Protein 1RY6 (pdb70)

B-factor: mean 31.97, std 14.44, range [13.65, 82.92]

Foldseek 3Di:
DEFEEEEEADDDPVCVVVVFDFQKAAPDFFKIWGWAWDQDPHGDTDTDIDMFGGRGYHYNPDAQVNVLVVAPVVVLVCCLVPVFAEEEEEAAAPPQCLVCQQANDPPGPPDPRGHNPLVNLVVNQVSCVVNDDDPQKFKKKFKWKQALQFIPGLQPHDTDDPVPTDIDTDDGSVRVSVSVSSSLVVQCCPPPPDDRSVLLIKMKMKIFMARVVVRDTSYIYIYMYAHGPPLLVLCPDPPPSSVSSNVQSVQLLVLVLQLLLCLVPVPPDRVQVSGSNSVVVVVQSHNRHYYYYYYGDYRGNVCSVRRVVSSVSSVSSVD

Nearest PDB structures (foldseek):
  1ry6-assembly1_A  TM=1.003E+00  e=3.060E-71  Plasmodium falciparum
  6b0c-assembly1_K-1  TM=8.543E-01  e=3.900E-38  Drosophila melanogaster
  1v8k-assembly1_A  TM=8.761E-01  e=9.795E-34  Mus musculus
  3edl-assembly1_D  TM=8.757E-01  e=1.041E-33  Drosophila melanogaster
  3j2u-assembly1_K-1  TM=8.523E-01  e=1.803E-33  Drosophila melanogaster

Radius of gyration: 19.75 Å; Cα contacts (8 Å, |Δi|>4): 652; chains: 1; bounding box: 42×41×65 Å

Solvent-accessible surface area: 15008 Å² total; per-residue (Å²): 58,10,88,0,0,0,15,15,46,71,33,48,141,114,27,104,168,138,162,42,52,56,16,7,59,40,120,72,89,45,12,0,29,0,28,28,66,98,74,43,160,120,70,91,101,95,111,59,121,25,94,24,118,11,45,40,9,6,50,44,114,36,81,5,95,55,0,2,51,60,7,0,76,61,12,0,54,26,4,16,111,104,37,10,20,2,0,0,1,1,9,0,22,51,54,1,16,20,51,93,1,8,2,3,39,115,77,29,61,153,34,137,47,39,0,0,0,24,69,0,0,19,38,2,26,80,35,25,90,106,79,19,149,114,111,69,54,1,3,33,1,9,4,14,0,6,7,27,30,103,5,17,3,7,24,126,90,172,89,34,87,80,159,88,13,72,105,45,75,1,113,62,93,102,56,0,30,101,63,10,13,73,1,20,71,63,5,102,141,10,19,37,103,44,129,58,0,31,9,39,1,5,4,2,0,37,1,19,7,34,24,59,130,140,100,61,58,61,3,43,0,6,5,0,24,1,0,0,22,31,44,10,73,14,56,124,32,187,86,152,82,26,59,49,2,0,36,28,6,76,128,8,14,100,3,0,35,72,0,1,68,2,11,49,71,104,121,128,149,33,48,44,163,68,10,50,1,0,78,33,8,92,66,7,2,72,39,120,1,80,8,4,0,1,0,1,2,2,0,3,81,101,22,11,130,42,3,9,67,3,0,96,19,0,51,115,0,93,97

InterPro domains:
  IPR001752 Kinesin motor domain [PF00225] (48-371)
  IPR001752 Kinesin motor domain [PR00380] (124-145)
  IPR001752 Kinesin motor domain [PR00380] (244-261)
  IPR001752 Kinesin motor domain [PR00380] (272-290)
  IPR001752 Kinesin motor domain [PR00380] (322-343)
  IPR001752 Kinesin motor domain [PS50067] (42-372)
  IPR001752 Kinesin motor domain [SM00129] (40-380)
  IPR019821 Kinesin motor domain, conserved site [PS00411] (271-282)
  IPR027417 P-loop containing nucleoside triphosphate hydrolase [SSF52540] (28-372)
  IPR027640 Kinesin-like protein [PTHR47971] (7-604)
  IPR036961 Kinesin motor domain superfamily [G3DSA:3.40.850.10] (42-371)

Secondary structure (DSSP, 8-state):
-EEEEEEEPPPPHHHHHTTPPB-EEEEETTEEEEEEEEEETTTEEEEEEEEEE-SEEE-TT--HHHHHHHHTHHHHHHHHHH--EEEEEEE--TTSSHHHHHHBSSSTTTSS-B-HHHHHHHHHHHHHHHH-SSS-EEEEEEEEEEETTEEEES-----B-GGGS--EEE-SHHHHHHHHHHHHHHHHH-TT--TTGGGGSEEEEEEEEEETTTTEEEEEEEEEEPPPTTGGGGGG-SSHHHHHHHHHHHHHHHHHHHHHHHHTTSTTS--GGG-HHHHHTGGGGSSS-EEEEEEEE--BGGGHHHHHHHHHHHHHH--

Sequence (319 aa):
MIKVVVRKRPLSELEKKKKDSDIITVKNNCTLYIDEPRYKVDMTKYIERHEFIVDKVFDDTVDNFTVYENTIKPLIIDLYENGCVCSCFAYGQTGSGKTYTMLGSQPYGQSDTPGIFQYAAGDIFTFLNIYDKDNTKGIFISFYEIYCGKLYDLLQKKEVVVKDLKILRVLTKEELILKMIDGVLLRKIGVNSQNDESSRSHAILNIDLKDINKNTSLGKIAFIDLAGSERGADTVSQNKQTQTDGANINRSLLALKECIRAMDSDKNHIPFRDSELTKVLRDIFVGKSKSIMIANISPTISCCEQTLNTLRYSSRVKN

CATH classification: 3.40.850.10

Structure (mmCIF, N/CA/C/O backbone):
data_1RY6
#
_entry.id   1RY6
#
_cell.length_a   105.588
_cell.length_b   105.588
_cell.length_c   84.771
_cell.angle_alpha   90.00
_cell.angle_beta   90.00
_cell.angle_gamma   120.00
#
_symmetry.space_group_name_H-M   'P 32 2 1'
#
loop_
_entity.id
_entity.type
_entity.pdbx_description
1 polymer 'INTERNAL KINESIN'
2 non-polymer 'SULFATE ION'
3 water water
#
loop_
_atom_site.group_PDB
_atom_site.id
_atom_site.type_symbol
_atom_site.label_atom_id
_atom_site.label_alt_id
_atom_site.label_comp_id
_atom_site.label_asym_id
_atom_site.label_entity_id
_atom_site.label_seq_id
_atom_site.pdbx_PDB_ins_code
_atom_site.Cartn_x
_atom_site.Cartn_y
_atom_site.Cartn_z
_atom_site.occupancy
_atom_site.B_iso_or_equiv
_atom_site.auth_seq_id
_atom_site.auth_comp_id
_atom_site.auth_asym_id
_atom_site.auth_atom_id
_atom_site.pdbx_PDB_model_num
ATOM 1 N N . MET A 1 1 ? 81.326 39.755 -31.377 1.00 44.29 1 MET A N 1
ATOM 2 C CA . MET A 1 1 ? 81.804 38.507 -32.072 1.00 44.92 1 MET A CA 1
ATOM 3 C C . MET A 1 1 ? 80.718 37.949 -33.024 1.00 42.99 1 MET A C 1
ATOM 4 O O . MET A 1 1 ? 79.525 38.216 -32.768 1.00 42.14 1 MET A O 1
ATOM 6 N N . ILE A 1 2 ? 81.143 37.175 -34.063 1.00 40.23 2 ILE A N 1
ATOM 7 C CA . ILE A 1 2 ? 80.219 36.496 -35.030 1.00 35.81 2 ILE A CA 1
ATOM 8 C C . ILE A 1 2 ? 80.618 35.098 -35.511 1.00 33.21 2 ILE A C 1
ATOM 9 O O . ILE A 1 2 ? 81.751 34.829 -35.920 1.00 33.88 2 ILE A O 1
ATOM 14 N N . LYS A 1 3 ? 79.641 34.208 -35.481 1.00 27.53 3 LYS A N 1
ATOM 15 C CA . LYS A 1 3 ? 79.745 32.864 -35.968 1.00 27.75 3 LYS A CA 1
ATOM 16 C C . LYS A 1 3 ? 79.018 32.844 -37.322 1.00 26.40 3 LYS A C 1
ATOM 17 O O . LYS A 1 3 ? 77.964 33.455 -37.446 1.00 25.94 3 LYS A O 1
ATOM 23 N N . VAL A 1 4 ? 79.609 32.200 -38.302 1.00 24.70 4 VAL A N 1
ATOM 24 C CA . VAL A 1 4 ? 79.086 32.116 -39.658 1.00 24.73 4 VAL A CA 1
ATOM 25 C C . VAL A 1 4 ? 78.830 30.676 -39.942 1.00 24.77 4 VAL A C 1
ATOM 26 O O . VAL A 1 4 ? 79.748 29.843 -39.872 1.00 25.18 4 VAL A O 1
ATOM 30 N N . VAL A 1 5 ? 77.580 30.337 -40.249 1.00 21.86 5 VAL A N 1
ATOM 31 C CA . VAL A 1 5 ? 77.196 29.004 -40.590 1.00 21.72 5 VAL A CA 1
ATOM 32 C C . VAL A 1 5 ? 76.559 28.992 -41.990 1.00 21.83 5 VAL A C 1
ATOM 33 O O . VAL A 1 5 ? 75.985 30.013 -42.434 1.00 23.18 5 VAL A O 1
ATOM 37 N N . VAL A 1 6 ? 76.697 27.880 -42.698 1.00 22.78 6 VAL A N 1
ATOM 38 C CA . VAL A 1 6 ? 76.111 27.715 -44.035 1.00 21.77 6 VAL A CA 1
ATOM 39 C C . VAL A 1 6 ? 75.057 26.647 -44.001 1.00 20.95 6 VAL A C 1
ATOM 40 O O . VAL A 1 6 ? 75.246 25.614 -43.352 1.00 22.73 6 VAL A O 1
ATOM 44 N N . ARG A 1 7 ? 73.926 26.900 -44.672 1.00 19.09 7 ARG A N 1
ATOM 45 C CA . ARG A 1 7 ? 72.891 25.931 -44.772 1.00 18.36 7 ARG A CA 1
ATOM 46 C C . ARG A 1 7 ? 72.606 25.641 -46.259 1.00 19.29 7 ARG A C 1
ATOM 47 O O . ARG A 1 7 ? 72.200 26.508 -47.021 1.00 18.55 7 ARG A O 1
ATOM 55 N N . LYS A 1 8 ? 72.777 24.391 -46.661 1.00 19.28 8 LYS A N 1
ATOM 56 C CA . LYS A 1 8 ? 72.434 23.953 -47.992 1.00 19.49 8 LYS A CA 1
ATOM 57 C C . LYS A 1 8 ? 70.982 23.535 -48.037 1.00 20.62 8 LYS A C 1
ATOM 58 O O . LYS A 1 8 ? 70.601 22.665 -47.256 1.00 22.53 8 LYS A O 1
ATOM 64 N N . ARG A 1 9 ? 70.141 24.147 -48.897 1.00 20.95 9 ARG A N 1
ATOM 65 C CA . ARG A 1 9 ? 68.801 23.628 -49.076 1.00 21.61 9 ARG A CA 1
ATOM 66 C C . ARG A 1 9 ? 68.830 22.439 -50.092 1.00 23.36 9 ARG A C 1
ATOM 67 O O . ARG A 1 9 ? 69.764 22.372 -50.941 1.00 25.04 9 ARG A O 1
ATOM 75 N N . PRO A 1 10 ? 67.886 21.522 -49.970 1.00 24.56 10 PRO A N 1
ATOM 76 C CA . PRO A 1 10 ? 67.778 20.377 -50.890 1.00 25.83 10 PRO A CA 1
ATOM 77 C C . PRO A 1 10 ? 67.160 20.844 -52.223 1.00 27.47 10 PRO A C 1
ATOM 78 O O . PRO A 1 10 ? 66.519 21.924 -52.279 1.00 24.72 10 PRO A O 1
ATOM 82 N N . LEU A 1 11 ? 67.415 20.094 -53.305 1.00 27.80 11 LEU A N 1
ATOM 83 C CA . LEU A 1 11 ? 66.663 20.282 -54.554 1.00 29.38 11 LEU A CA 1
ATOM 84 C C . LEU A 1 11 ? 65.165 20.286 -54.325 1.00 29.24 11 LEU A C 1
ATOM 85 O O . LEU A 1 11 ? 64.641 19.468 -53.551 1.00 30.95 11 LEU A O 1
ATOM 90 N N . SER A 1 12 ? 64.454 21.192 -54.987 1.00 29.99 12 SER A N 1
ATOM 91 C CA . SER A 1 12 ? 62.989 21.187 -54.992 1.00 33.29 12 SER A CA 1
ATOM 92 C C . SER A 1 12 ? 62.453 20.066 -55.910 1.00 34.92 12 SER A C 1
ATOM 93 O O . SER A 1 12 ? 63.246 19.461 -56.679 1.00 33.66 12 SER A O 1
ATOM 96 N N . GLU A 1 13 ? 61.150 19.805 -55.810 1.00 38.68 13 GLU A N 1
ATOM 97 C CA . GLU A 1 13 ? 60.438 18.874 -56.730 1.00 41.04 13 GLU A CA 1
ATOM 98 C C . GLU A 1 13 ? 60.697 19.291 -58.164 1.00 41.11 13 GLU A C 1
ATOM 99 O O . GLU A 1 13 ? 61.120 18.469 -58.976 1.00 42.32 13 GLU A O 1
ATOM 105 N N . LEU A 1 14 ? 60.542 20.588 -58.456 1.00 40.63 14 LEU A N 1
ATOM 106 C CA . LEU A 1 14 ? 60.693 21.096 -59.825 1.00 40.33 14 LEU A CA 1
ATOM 107 C C . LEU A 1 14 ? 62.110 20.914 -60.328 1.00 39.58 14 LEU A C 1
ATOM 108 O O . LEU A 1 14 ? 62.347 20.500 -61.467 1.00 38.39 14 LEU A O 1
ATOM 113 N N . GLU A 1 15 ? 63.076 21.199 -59.465 1.00 36.86 15 GLU A N 1
ATOM 114 C CA . GLU A 1 15 ? 64.468 21.063 -59.827 1.00 37.07 15 GLU A CA 1
ATOM 115 C C . GLU A 1 15 ? 64.796 19.597 -60.171 1.00 37.59 15 GLU A C 1
ATOM 116 O O . GLU A 1 15 ? 65.589 19.324 -61.058 1.00 38.30 15 GLU A O 1
ATOM 122 N N . LYS A 1 16 ? 64.185 18.668 -59.461 1.00 38.98 16 LYS A N 1
ATOM 123 C CA . LYS A 1 16 ? 64.433 17.235 -59.651 1.00 41.12 16 LYS A CA 1
ATOM 124 C C . LYS A 1 16 ? 63.871 16.776 -61.014 1.00 42.30 16 LYS A C 1
ATOM 125 O O . LYS A 1 16 ? 64.567 16.122 -61.775 1.00 43.89 16 LYS A O 1
ATOM 131 N N . LYS A 1 17 ? 62.661 17.198 -61.327 1.00 43.64 17 LYS A N 1
ATOM 132 C CA . LYS A 1 17 ? 62.053 16.983 -62.652 1.00 45.35 17 LYS A CA 1
ATOM 133 C C . LYS A 1 17 ? 62.873 17.526 -63.830 1.00 46.04 17 LYS A C 1
ATOM 134 O O . LYS A 1 17 ? 62.997 16.842 -64.882 1.00 46.49 17 LYS A O 1
ATOM 140 N N . LYS A 1 18 ? 63.423 18.738 -63.695 1.00 44.77 18 LYS A N 1
ATOM 141 C CA . LYS A 1 18 ? 64.267 19.309 -64.738 1.00 44.83 18 LYS A CA 1
ATOM 142 C C . LYS A 1 18 ? 65.620 18.641 -64.728 1.00 44.69 18 LYS A C 1
ATOM 143 O O . LYS A 1 18 ? 66.520 19.048 -65.453 1.00 44.66 18 LYS A O 1
ATOM 149 N N . LYS A 1 19 ? 65.778 17.646 -63.866 1.00 45.38 19 LYS A N 1
ATOM 150 C CA . LYS A 1 19 ? 67.038 16.936 -63.716 1.00 46.85 19 LYS A CA 1
ATOM 151 C C . LYS A 1 19 ? 68.226 17.883 -63.569 1.00 46.71 19 LYS A C 1
ATOM 152 O O . LYS A 1 19 ? 69.307 17.651 -64.129 1.00 47.99 19 LYS A O 1
ATOM 158 N N . ASP A 1 20 ? 68.034 18.947 -62.780 1.00 45.71 20 ASP A N 1
ATOM 159 C CA . ASP A 1 20 ? 69.142 19.728 -62.268 1.00 45.45 20 ASP A CA 1
ATOM 160 C C . ASP A 1 20 ? 70.053 18.835 -61.438 1.00 43.40 20 ASP A C 1
ATOM 161 O O . ASP A 1 20 ? 69.598 17.909 -60.743 1.00 43.19 20 ASP A O 1
ATOM 166 N N . SER A 1 21 ? 71.338 19.125 -61.471 1.00 41.28 21 SER A N 1
ATOM 167 C CA . SER A 1 21 ? 72.223 18.411 -60.579 1.00 40.44 21 SER A CA 1
ATOM 168 C C . SER A 1 21 ? 72.434 19.248 -59.317 1.00 38.55 21 SER A C 1
ATOM 169 O O . SER A 1 21 ? 72.351 20.481 -59.325 1.00 36.27 21 SER A O 1
ATOM 172 N N . ASP A 1 22 ? 72.684 18.519 -58.249 1.00 36.11 22 ASP A N 1
ATOM 173 C CA . ASP A 1 22 ? 73.120 19.037 -56.986 1.00 34.39 22 ASP A CA 1
ATOM 174 C C . ASP A 1 22 ? 74.591 19.026 -57.041 1.00 33.47 22 ASP A C 1
ATOM 175 O O . ASP A 1 22 ? 75.169 17.961 -57.136 1.00 34.62 22 ASP A O 1
ATOM 180 N N . ILE A 1 23 ? 75.233 20.191 -56.975 1.00 31.67 23 ILE A N 1
ATOM 181 C CA . ILE A 1 23 ? 76.672 20.271 -57.059 1.00 31.80 23 ILE A CA 1
ATOM 182 C C . ILE A 1 23 ? 77.376 20.481 -55.720 1.00 30.43 23 ILE A C 1
ATOM 183 O O . ILE A 1 23 ? 78.567 20.753 -55.692 1.00 28.87 23 ILE A O 1
ATOM 188 N N . ILE A 1 24 ? 76.641 20.399 -54.605 1.00 29.44 24 ILE A N 1
ATOM 189 C CA . ILE A 1 24 ? 77.207 20.704 -53.303 1.00 29.39 24 ILE A CA 1
ATOM 190 C C . ILE A 1 24 ? 77.417 19.441 -52.473 1.00 29.56 24 ILE A C 1
ATOM 191 O O . ILE A 1 24 ? 76.495 18.681 -52.215 1.00 29.18 24 ILE A O 1
ATOM 196 N N . THR A 1 25 ? 78.651 19.259 -52.042 1.00 31.74 25 THR A N 1
ATOM 197 C CA . THR A 1 25 ? 79.001 18.118 -51.238 1.00 33.90 25 THR A CA 1
ATOM 198 C C . THR A 1 25 ? 79.440 18.612 -49.891 1.00 33.76 25 THR A C 1
ATOM 199 O O . THR A 1 25 ? 80.395 19.347 -49.780 1.00 35.02 25 THR A O 1
ATOM 203 N N . VAL A 1 26 ? 78.719 18.201 -48.858 1.00 35.96 26 VAL A N 1
ATOM 204 C CA . VAL A 1 26 ? 79.079 18.550 -47.483 1.00 36.70 26 VAL A CA 1
ATOM 205 C C . VAL A 1 26 ? 79.972 17.418 -46.948 1.00 38.24 26 VAL A C 1
ATOM 206 O O . VAL A 1 26 ? 79.548 16.287 -46.829 1.00 38.40 26 VAL A O 1
ATOM 210 N N . LYS A 1 27 ? 81.228 17.736 -46.704 1.00 40.58 27 LYS A N 1
ATOM 211 C CA . LYS A 1 27 ? 82.220 16.728 -46.358 1.00 42.74 27 LYS A CA 1
ATOM 212 C C . LYS A 1 27 ? 82.069 16.335 -44.898 1.00 43.56 27 LYS A C 1
ATOM 213 O O . LYS A 1 27 ? 81.958 15.147 -44.562 1.00 44.50 27 LYS A O 1
ATOM 219 N N . ASN A 1 28 ? 82.042 17.341 -44.038 1.00 43.69 28 ASN A N 1
ATOM 220 C CA . ASN A 1 28 ? 81.834 17.131 -42.611 1.00 43.78 28 ASN A CA 1
ATOM 221 C C . ASN A 1 28 ? 81.193 18.361 -41.984 1.00 43.24 28 ASN A C 1
ATOM 222 O O . ASN A 1 28 ? 80.697 19.240 -42.687 1.00 42.15 28 ASN A O 1
ATOM 227 N N . ASN A 1 29 ? 81.268 18.408 -40.663 1.00 42.76 29 ASN A N 1
ATOM 228 C CA . ASN A 1 29 ? 80.778 19.498 -39.859 1.00 43.03 29 ASN A CA 1
ATOM 229 C C . ASN A 1 29 ? 81.132 20.934 -40.250 1.00 41.47 29 ASN A C 1
ATOM 230 O O . ASN A 1 29 ? 80.376 21.832 -39.957 1.00 39.68 29 ASN A O 1
ATOM 235 N N . CYS A 1 30 ? 82.294 21.117 -40.856 1.00 40.30 30 CYS A N 1
ATOM 236 C CA . CYS A 1 30 ? 82.866 22.420 -41.159 1.00 40.20 30 CYS A CA 1
ATOM 237 C C . CYS A 1 30 ? 83.227 22.620 -42.639 1.00 38.55 30 CYS A C 1
ATOM 238 O O . CYS A 1 30 ? 83.622 23.710 -43.012 1.00 39.04 30 CYS A O 1
ATOM 241 N N . THR A 1 31 ? 83.102 21.592 -43.471 1.00 36.79 31 THR A N 1
ATOM 242 C CA . THR A 1 31 ? 83.645 21.653 -44.810 1.00 37.10 31 THR A CA 1
ATOM 243 C C . THR A 1 31 ? 82.666 21.217 -45.828 1.00 35.71 31 THR A C 1
ATOM 244 O O . THR A 1 31 ? 81.919 20.253 -45.608 1.00 37.49 31 THR A O 1
ATOM 248 N N . LEU A 1 32 ? 82.695 21.893 -46.971 1.00 34.92 32 LEU A N 1
ATOM 249 C CA . LEU A 1 32 ? 81.859 21.559 -48.118 1.00 34.50 32 LEU A CA 1
ATOM 250 C C . LEU A 1 32 ? 82.551 21.857 -49.462 1.00 34.10 32 LEU A C 1
ATOM 251 O O . LEU A 1 32 ? 83.361 22.739 -49.577 1.00 33.67 32 LEU A O 1
ATOM 256 N N . TYR A 1 33 ? 82.164 21.134 -50.493 1.00 34.60 33 TYR A N 1
ATOM 257 C CA . TYR A 1 33 ? 82.707 21.339 -51.811 1.00 35.38 33 TYR A CA 1
ATOM 258 C C . TYR A 1 33 ? 81.605 21.824 -52.751 1.00 34.43 33 TYR A C 1
ATOM 259 O O . TYR A 1 33 ? 80.476 21.333 -52.689 1.00 34.05 33 TYR A O 1
ATOM 268 N N . ILE A 1 34 ? 81.930 22.774 -53.619 1.00 34.81 34 ILE A N 1
ATOM 269 C CA . ILE A 1 34 ? 81.101 23.115 -54.777 1.00 35.27 34 ILE A CA 1
ATOM 270 C C . ILE A 1 34 ? 81.814 22.607 -56.054 1.00 36.56 34 ILE A C 1
ATOM 271 O O . ILE A 1 34 ? 82.923 23.033 -56.347 1.00 35.38 34 ILE A O 1
ATOM 276 N N . ASP A 1 35 ? 81.187 21.712 -56.802 1.00 38.75 35 ASP A N 1
ATOM 277 C CA . ASP A 1 35 ? 81.789 21.217 -58.046 1.00 41.46 35 ASP A CA 1
ATOM 278 C C . ASP A 1 35 ? 81.279 21.976 -59.237 1.00 42.79 35 ASP A C 1
ATOM 279 O O . ASP A 1 35 ? 80.215 21.647 -59.738 1.00 44.28 35 ASP A O 1
ATOM 284 N N . GLU A 1 36 ? 82.015 22.973 -59.705 1.00 45.59 36 GLU A N 1
ATOM 285 C CA . GLU A 1 36 ? 81.519 23.753 -60.843 1.00 48.45 36 GLU A CA 1
ATOM 286 C C . GLU A 1 36 ? 81.939 23.244 -62.231 1.00 51.27 36 GLU A C 1
ATOM 287 O O . GLU A 1 36 ? 83.146 23.146 -62.516 1.00 50.79 36 GLU A O 1
ATOM 293 N N . PRO A 1 37 ? 80.939 22.964 -63.079 1.00 54.76 37 PRO A N 1
ATOM 294 C CA . PRO A 1 37 ? 81.194 22.458 -64.433 1.00 57.26 37 PRO A CA 1
ATOM 295 C C . PRO A 1 37 ? 81.689 23.607 -65.280 1.00 59.49 37 PRO A C 1
ATOM 296 O O . PRO A 1 37 ? 81.004 24.616 -65.314 1.00 59.09 37 PRO A O 1
ATOM 300 N N . ARG A 1 38 ? 82.851 23.445 -65.914 1.00 63.00 38 ARG A N 1
ATOM 301 C CA . ARG A 1 38 ? 83.455 24.455 -66.799 1.00 65.67 38 ARG A CA 1
ATOM 302 C C . ARG A 1 38 ? 83.822 23.880 -68.178 1.00 68.09 38 ARG A C 1
ATOM 303 O O . ARG A 1 38 ? 83.890 22.662 -68.361 1.00 68.25 38 ARG A O 1
ATOM 311 N N . TYR A 1 39 ? 84.042 24.761 -69.148 1.00 70.95 39 TYR A N 1
ATOM 312 C CA . TYR A 1 39 ? 84.556 24.355 -70.463 1.00 73.19 39 TYR A CA 1
ATOM 313 C C . TYR A 1 39 ? 85.766 25.244 -70.820 1.00 75.14 39 TYR A C 1
ATOM 314 O O . TYR A 1 39 ? 85.592 26.353 -71.349 1.00 75.89 39 TYR A O 1
ATOM 316 N N . LYS A 1 40 ? 86.980 24.761 -70.522 1.00 77.17 40 LYS A N 1
ATOM 317 C CA . LYS A 1 40 ? 88.211 25.583 -70.628 1.00 78.80 40 LYS A CA 1
ATOM 318 C C . LYS A 1 40 ? 89.306 25.023 -71.581 1.00 80.09 40 LYS A C 1
ATOM 319 O O . LYS A 1 40 ? 89.253 23.839 -71.989 1.00 80.55 40 LYS A O 1
ATOM 321 N N . VAL A 1 41 ? 90.269 25.913 -71.908 1.00 81.15 41 VAL A N 1
ATOM 322 C CA . VAL A 1 41 ? 91.478 25.648 -72.740 1.00 81.86 41 VAL A CA 1
ATOM 323 C C . VAL A 1 41 ? 91.176 25.181 -74.195 1.00 82.32 41 VAL A C 1
ATOM 324 O O . VAL A 1 41 ? 92.057 24.678 -74.914 1.00 82.50 41 VAL A O 1
ATOM 328 N N . ASP A 1 42 ? 89.925 25.382 -74.627 1.00 82.56 42 ASP A N 1
ATOM 329 C CA . ASP A 1 42 ? 89.406 24.799 -75.871 1.00 82.31 42 ASP A CA 1
ATOM 330 C C . ASP A 1 42 ? 87.882 24.923 -75.733 1.00 82.53 42 ASP A C 1
ATOM 331 O O . ASP A 1 42 ? 87.308 25.923 -76.199 1.00 82.82 42 ASP A O 1
ATOM 336 N N . MET A 1 43 ? 87.255 23.958 -75.022 1.00 82.34 43 MET A N 1
ATOM 337 C CA . MET A 1 43 ? 85.786 23.907 -74.828 1.00 81.70 43 MET A CA 1
ATOM 338 C C . MET A 1 43 ? 85.327 22.457 -74.584 1.00 80.99 43 MET A C 1
ATOM 339 O O . MET A 1 43 ? 84.514 21.916 -75.352 1.00 81.06 43 MET A O 1
ATOM 341 N N . THR A 1 44 ? 85.845 21.835 -73.517 1.00 79.92 44 THR A N 1
ATOM 342 C CA . THR A 1 44 ? 85.435 20.469 -73.121 1.00 78.52 44 THR A CA 1
ATOM 343 C C . THR A 1 44 ? 85.191 20.331 -71.601 1.00 76.73 44 THR A C 1
ATOM 344 O O . THR A 1 44 ? 85.808 21.037 -70.804 1.00 76.32 44 THR A O 1
ATOM 348 N N . LYS A 1 45 ? 84.312 19.391 -71.227 1.00 74.64 45 LYS A N 1
ATOM 349 C CA . LYS A 1 45 ? 83.758 19.291 -69.862 1.00 72.80 45 LYS A CA 1
ATOM 350 C C . LYS A 1 45 ? 84.746 18.833 -68.791 1.00 70.90 45 LYS A C 1
ATOM 351 O O . LYS A 1 45 ? 85.342 17.762 -68.926 1.00 71.34 45 LYS A O 1
ATOM 353 N N . TYR A 1 46 ? 84.895 19.633 -67.730 1.00 67.97 46 TYR A N 1
ATOM 354 C CA . TYR A 1 46 ? 85.596 19.215 -66.499 1.00 65.62 46 TYR A CA 1
ATOM 355 C C . TYR A 1 46 ? 85.032 19.914 -65.254 1.00 64.12 46 TYR A C 1
ATOM 356 O O . TYR A 1 46 ? 84.251 20.850 -65.372 1.00 63.75 46 TYR A O 1
ATOM 365 N N . ILE A 1 47 ? 85.464 19.473 -64.072 1.00 61.99 47 ILE A N 1
ATOM 366 C CA . ILE A 1 47 ? 84.955 20.016 -62.805 1.00 60.57 47 ILE A CA 1
ATOM 367 C C . ILE A 1 47 ? 86.049 20.688 -61.978 1.00 58.52 47 ILE A C 1
ATOM 368 O O . ILE A 1 47 ? 87.056 20.069 -61.656 1.00 58.05 47 ILE A O 1
ATOM 373 N N . GLU A 1 48 ? 85.862 21.971 -61.668 1.00 56.21 48 GLU A N 1
ATOM 374 C CA . GLU A 1 48 ? 86.666 22.640 -60.656 1.00 54.71 48 GLU A CA 1
ATOM 375 C C . GLU A 1 48 ? 85.950 22.445 -59.315 1.00 53.78 48 GLU A C 1
ATOM 376 O O . GLU A 1 48 ? 84.761 22.752 -59.177 1.00 52.31 48 GLU A O 1
ATOM 382 N N . ARG A 1 49 ? 86.680 21.889 -58.353 1.00 52.67 49 ARG A N 1
ATOM 383 C CA . ARG A 1 49 ? 86.242 21.745 -56.964 1.00 51.72 49 ARG A CA 1
ATOM 384 C C . ARG A 1 49 ? 86.718 22.971 -56.177 1.00 50.67 49 ARG A C 1
ATOM 385 O O . ARG A 1 49 ? 87.925 23.266 -56.155 1.00 51.14 49 ARG A O 1
ATOM 393 N N . HIS A 1 50 ? 85.772 23.739 -55.613 1.00 48.99 50 HIS A N 1
ATOM 394 C CA . HIS A 1 50 ? 86.073 24.833 -54.668 1.00 46.73 50 HIS A CA 1
ATOM 395 C C . HIS A 1 50 ? 85.700 24.331 -53.280 1.00 46.14 50 HIS A C 1
ATOM 396 O O . HIS A 1 50 ? 84.551 23.982 -53.047 1.00 46.21 50 HIS A O 1
ATOM 403 N N . GLU A 1 51 ? 86.665 24.292 -52.369 1.00 44.76 51 GLU A N 1
ATOM 404 C CA . GLU A 1 51 ? 86.446 23.845 -51.003 1.00 43.84 51 GLU A CA 1
ATOM 405 C C . GLU A 1 51 ? 86.314 25.074 -50.105 1.00 41.67 51 GLU A C 1
ATOM 406 O O . GLU A 1 51 ? 87.062 26.037 -50.262 1.00 40.77 51 GLU A O 1
ATOM 412 N N . PHE A 1 52 ? 85.340 25.044 -49.183 1.00 39.62 52 PHE A N 1
ATOM 413 C CA . PHE A 1 52 ? 85.152 26.116 -48.190 1.00 37.77 52 PHE A CA 1
ATOM 414 C C . PHE A 1 52 ? 84.992 25.504 -46.796 1.00 37.32 52 PHE A C 1
ATOM 415 O O . PHE A 1 52 ? 84.423 24.388 -46.615 1.00 38.26 52 PHE A O 1
ATOM 423 N N . ILE A 1 53 ? 85.510 26.248 -45.838 1.00 37.66 53 ILE A N 1
ATOM 424 C CA . ILE A 1 53 ? 85.546 25.891 -44.415 1.00 38.42 53 ILE A CA 1
ATOM 425 C C . ILE A 1 53 ? 84.929 27.028 -43.624 1.00 37.59 53 ILE A C 1
ATOM 426 O O . ILE A 1 53 ? 85.350 28.146 -43.750 1.00 36.19 53 ILE A O 1
ATOM 431 N N . VAL A 1 54 ? 83.913 26.725 -42.812 1.00 37.00 54 VAL A N 1
ATOM 432 C CA . VAL A 1 54 ? 83.240 27.721 -41.992 1.00 36.69 54 VAL A CA 1
ATOM 433 C C . VAL A 1 54 ? 83.071 27.140 -40.585 1.00 35.74 54 VAL A C 1
ATOM 434 O O . VAL A 1 54 ? 83.510 26.031 -40.326 1.00 36.00 54 VAL A O 1
ATOM 438 N N . ASP A 1 55 ? 82.434 27.886 -39.699 1.00 34.97 55 ASP A N 1
ATOM 439 C CA . ASP A 1 55 ? 82.168 27.452 -38.334 1.00 34.35 55 ASP A CA 1
ATOM 440 C C . ASP A 1 55 ? 81.316 26.200 -38.257 1.00 33.34 55 ASP A C 1
ATOM 441 O O . ASP A 1 55 ? 81.671 25.253 -37.533 1.00 31.92 55 ASP A O 1
ATOM 446 N N . LYS A 1 56 ? 80.222 26.153 -39.045 1.00 31.09 56 LYS A N 1
ATOM 447 C CA . LYS A 1 56 ? 79.349 24.989 -39.121 1.00 29.93 56 LYS A CA 1
ATOM 448 C C . LYS A 1 56 ? 78.615 24.954 -40.499 1.00 28.99 56 LYS A C 1
ATOM 449 O O . LYS A 1 56 ? 78.284 26.001 -41.043 1.00 28.48 56 LYS A O 1
ATOM 455 N N . VAL A 1 57 ? 78.426 23.775 -41.055 1.00 27.54 57 VAL A N 1
ATOM 456 C CA . VAL A 1 57 ? 77.612 23.584 -42.230 1.00 27.73 57 VAL A CA 1
ATOM 457 C C . VAL A 1 57 ? 76.523 22.618 -41.899 1.00 27.06 57 VAL A C 1
ATOM 458 O O . VAL A 1 57 ? 76.771 21.547 -41.324 1.00 27.74 57 VAL A O 1
ATOM 462 N N . PHE A 1 58 ? 75.314 22.964 -42.311 1.00 24.62 58 PHE A N 1
ATOM 463 C CA . PHE A 1 58 ? 74.184 22.134 -42.169 1.00 24.42 58 PHE A CA 1
ATOM 464 C C . PHE A 1 58 ? 73.928 21.614 -43.540 1.00 25.65 58 PHE A C 1
ATOM 465 O O . PHE A 1 58 ? 73.685 22.383 -44.494 1.00 26.13 58 PHE A O 1
ATOM 473 N N . ASP A 1 59 ? 73.865 20.299 -43.683 1.00 26.01 59 ASP A N 1
ATOM 474 C CA . ASP A 1 59 ? 73.491 19.735 -44.961 1.00 26.27 59 ASP A CA 1
ATOM 475 C C . ASP A 1 59 ? 71.965 19.784 -45.242 1.00 25.08 59 ASP A C 1
ATOM 476 O O . ASP A 1 59 ? 71.153 20.333 -44.441 1.00 24.43 59 ASP A O 1
ATOM 481 N N . ASP A 1 60 ? 71.563 19.251 -46.391 1.00 24.48 60 ASP A N 1
ATOM 482 C CA . ASP A 1 60 ? 70.156 19.413 -46.855 1.00 25.66 60 ASP A CA 1
ATOM 483 C C . ASP A 1 60 ? 69.119 18.552 -46.133 1.00 24.83 60 ASP A C 1
ATOM 484 O O . ASP A 1 60 ? 67.936 18.684 -46.418 1.00 25.13 60 ASP A O 1
ATOM 489 N N . THR A 1 61 ? 69.566 17.712 -45.187 1.00 25.35 61 THR A N 1
ATOM 490 C CA . THR A 1 61 ? 68.672 16.894 -44.352 1.00 25.76 61 THR A CA 1
ATOM 491 C C . THR A 1 61 ? 68.418 17.538 -42.984 1.00 25.64 61 THR A C 1
ATOM 492 O O . THR A 1 61 ? 67.575 17.072 -42.250 1.00 26.46 61 THR A O 1
ATOM 496 N N . VAL A 1 62 ? 69.154 18.597 -42.628 1.00 24.19 62 VAL A N 1
ATOM 497 C CA . VAL A 1 62 ? 68.995 19.186 -41.278 1.00 23.54 62 VAL A CA 1
ATOM 498 C C . VAL A 1 62 ? 67.718 20.061 -41.222 1.00 22.44 62 VAL A C 1
ATOM 499 O O . VAL A 1 62 ? 67.552 20.929 -42.063 1.00 21.07 62 VAL A O 1
ATOM 503 N N . ASP A 1 63 ? 66.842 19.777 -40.266 1.00 20.92 63 ASP A N 1
ATOM 504 C CA . ASP A 1 63 ? 65.568 20.497 -40.150 1.00 20.50 63 ASP A CA 1
ATOM 505 C C . ASP A 1 63 ? 65.667 21.797 -39.348 1.00 20.11 63 ASP A C 1
ATOM 506 O O . ASP A 1 63 ? 66.674 22.124 -38.751 1.00 18.24 63 ASP A O 1
ATOM 511 N N . ASN A 1 64 ? 64.583 22.569 -39.339 1.00 18.34 64 ASN A N 1
ATOM 512 C CA . ASN A 1 64 ? 64.640 23.834 -38.731 1.00 16.45 64 ASN A CA 1
ATOM 513 C C . ASN A 1 64 ? 64.820 23.812 -37.232 1.00 16.32 64 ASN A C 1
ATOM 514 O O . ASN A 1 64 ? 65.421 24.702 -36.625 1.00 16.91 64 ASN A O 1
ATOM 519 N N . PHE A 1 65 ? 64.191 22.852 -36.567 1.00 15.34 65 PHE A N 1
ATOM 520 C CA . PHE A 1 65 ? 64.384 22.737 -35.141 1.00 15.57 65 PHE A CA 1
ATOM 521 C C . PHE A 1 65 ? 65.883 22.535 -34.777 1.00 15.64 65 PHE A C 1
ATOM 522 O O . PHE A 1 65 ? 66.401 23.132 -33.829 1.00 16.89 65 PHE A O 1
ATOM 530 N N . THR A 1 66 ? 66.565 21.687 -35.539 1.00 17.80 66 THR A N 1
ATOM 531 C CA . THR A 1 66 ? 67.968 21.423 -35.309 1.00 18.22 66 THR A CA 1
ATOM 532 C C . THR A 1 66 ? 68.848 22.677 -35.553 1.00 20.44 66 THR A C 1
ATOM 533 O O . THR A 1 66 ? 69.731 22.973 -34.734 1.00 18.01 66 THR A O 1
ATOM 537 N N . VAL A 1 67 ? 68.493 23.449 -36.594 1.00 17.72 67 VAL A N 1
ATOM 538 C CA . VAL A 1 67 ? 69.171 24.706 -36.836 1.00 18.61 67 VAL A CA 1
ATOM 539 C C . VAL A 1 67 ? 68.938 25.611 -35.641 1.00 19.14 67 VAL A C 1
ATOM 540 O O . VAL A 1 67 ? 69.853 26.224 -35.113 1.00 18.21 67 VAL A O 1
ATOM 544 N N . TYR A 1 68 ? 67.668 25.725 -35.190 1.00 18.25 68 TYR A N 1
ATOM 545 C CA . TYR A 1 68 ? 67.320 26.594 -34.070 1.00 16.72 68 TYR A CA 1
ATOM 546 C C . TYR A 1 68 ? 68.139 26.254 -32.826 1.00 18.11 68 TYR A C 1
ATOM 547 O O . TYR A 1 68 ? 68.746 27.111 -32.175 1.00 18.85 68 TYR A O 1
ATOM 556 N N . GLU A 1 69 ? 68.185 24.970 -32.479 1.00 18.23 69 GLU A N 1
ATOM 557 C CA . GLU A 1 69 ? 68.817 24.551 -31.201 1.00 20.22 69 GLU A CA 1
ATOM 558 C C . GLU A 1 69 ? 70.307 24.810 -31.213 1.00 22.43 69 GLU A C 1
ATOM 559 O O . GLU A 1 69 ? 70.903 25.104 -30.166 1.00 23.90 69 GLU A O 1
ATOM 565 N N . ASN A 1 70 ? 70.891 24.715 -32.393 1.00 24.51 70 ASN A N 1
ATOM 566 C CA . ASN A 1 70 ? 72.296 24.913 -32.535 1.00 27.30 70 ASN A CA 1
ATOM 567 C C . ASN A 1 70 ? 72.722 26.347 -32.556 1.00 28.50 70 ASN A C 1
ATOM 568 O O . ASN A 1 70 ? 73.758 26.623 -31.917 1.00 31.67 70 ASN A O 1
ATOM 573 N N . THR A 1 71 ? 71.940 27.225 -33.175 1.00 26.46 71 THR A N 1
ATOM 574 C CA . THR A 1 71 ? 72.304 28.619 -33.491 1.00 26.08 71 THR A CA 1
ATOM 575 C C . THR A 1 71 ? 71.696 29.652 -32.629 1.00 25.04 71 THR A C 1
ATOM 576 O O . THR A 1 71 ? 72.368 30.586 -32.209 1.00 23.32 71 THR A O 1
ATOM 580 N N . ILE A 1 72 ? 70.383 29.552 -32.368 1.00 22.28 72 ILE A N 1
ATOM 581 C CA . ILE A 1 72 ? 69.661 30.628 -31.748 1.00 22.23 72 ILE A CA 1
ATOM 582 C C . ILE A 1 72 ? 69.451 30.372 -30.278 1.00 19.56 72 ILE A C 1
ATOM 583 O O . ILE A 1 72 ? 69.396 31.320 -29.480 1.00 19.42 72 ILE A O 1
ATOM 588 N N . LYS A 1 73 ? 69.197 29.112 -29.889 1.00 19.86 73 LYS A N 1
ATOM 589 C CA . LYS A 1 73 ? 68.963 28.844 -28.485 1.00 21.29 73 LYS A CA 1
ATOM 590 C C . LYS A 1 73 ? 70.112 29.396 -27.603 1.00 21.50 73 LYS A C 1
ATOM 591 O O . LYS A 1 73 ? 69.823 30.029 -26.584 1.00 23.16 73 LYS A O 1
ATOM 597 N N . PRO A 1 74 ? 71.389 29.212 -27.963 1.00 23.85 74 PRO A N 1
ATOM 598 C CA . PRO A 1 74 ? 72.489 29.791 -27.139 1.00 24.84 74 PRO A CA 1
ATOM 599 C C . PRO A 1 74 ? 72.406 31.312 -27.000 1.00 24.13 74 PRO A C 1
ATOM 600 O O . PRO A 1 74 ? 72.759 31.822 -25.927 1.00 23.76 74 PRO A O 1
ATOM 604 N N . LEU A 1 75 ? 71.889 31.997 -28.024 1.00 22.57 75 LEU A N 1
ATOM 605 C CA . LEU A 1 75 ? 71.736 33.419 -27.975 1.00 21.38 75 LEU A CA 1
ATOM 606 C C . LEU A 1 75 ? 70.638 33.834 -26.969 1.00 21.44 75 LEU A C 1
ATOM 607 O O . LEU A 1 75 ? 70.737 34.834 -26.253 1.00 20.44 75 LEU A O 1
ATOM 612 N N . ILE A 1 76 ? 69.529 33.113 -26.940 1.00 20.56 76 ILE A N 1
ATOM 613 C CA . ILE A 1 76 ? 68.471 33.500 -26.006 1.00 19.46 76 ILE A CA 1
ATOM 614 C C . ILE A 1 76 ? 68.990 33.261 -24.555 1.00 19.43 76 ILE A C 1
ATOM 615 O O . ILE A 1 76 ? 68.703 33.977 -23.674 1.00 19.86 76 ILE A O 1
ATOM 620 N N . ILE A 1 77 ? 69.757 32.201 -24.336 1.00 20.16 77 ILE A N 1
ATOM 621 C CA . ILE A 1 77 ? 70.323 31.950 -23.020 1.00 22.76 77 ILE A CA 1
ATOM 622 C C . ILE A 1 77 ? 71.244 33.138 -22.639 1.00 23.63 77 ILE A C 1
ATOM 623 O O . ILE A 1 77 ? 71.152 33.660 -21.532 1.00 26.14 77 ILE A O 1
ATOM 628 N N . ASP A 1 78 ? 72.080 33.608 -23.563 1.00 25.58 78 ASP A N 1
ATOM 629 C CA . ASP A 1 78 ? 72.949 34.789 -23.345 1.00 24.56 78 ASP A CA 1
ATOM 630 C C . ASP A 1 78 ? 72.201 36.072 -23.013 1.00 24.08 78 ASP A C 1
ATOM 631 O O . ASP A 1 78 ? 72.609 36.865 -22.140 1.00 23.94 78 ASP A O 1
ATOM 636 N N . LEU A 1 79 ? 71.116 36.331 -23.741 1.00 20.59 79 LEU A N 1
ATOM 637 C CA . LEU A 1 79 ? 70.287 37.452 -23.507 1.00 22.18 79 LEU A CA 1
ATOM 638 C C . LEU A 1 79 ? 69.830 37.454 -22.044 1.00 23.15 79 LEU A C 1
ATOM 639 O O . LEU A 1 79 ? 69.958 38.457 -21.343 1.00 22.34 79 LEU A O 1
ATOM 644 N N . TYR A 1 80 ? 69.219 36.357 -21.606 1.00 22.92 80 TYR A N 1
ATOM 645 C CA . TYR A 1 80 ? 68.586 36.329 -20.286 1.00 23.85 80 TYR A CA 1
ATOM 646 C C . TYR A 1 80 ? 69.656 36.260 -19.155 1.00 25.81 80 TYR A C 1
ATOM 647 O O . TYR A 1 80 ? 69.541 36.952 -18.170 1.00 26.84 80 TYR A O 1
ATOM 656 N N . GLU A 1 81 ? 70.682 35.462 -19.335 1.00 27.51 81 GLU A N 1
ATOM 657 C CA . GLU A 1 81 ? 71.691 35.235 -18.260 1.00 29.87 81 GLU A CA 1
ATOM 658 C C . GLU A 1 81 ? 72.657 36.387 -18.157 1.00 31.07 81 GLU A C 1
ATOM 659 O O . GLU A 1 81 ? 73.052 36.779 -17.038 1.00 31.32 81 GLU A O 1
ATOM 665 N N . ASN A 1 82 ? 73.007 36.961 -19.300 1.00 30.14 82 ASN A N 1
ATOM 666 C CA . ASN A 1 82 ? 74.129 37.887 -19.345 1.00 31.26 82 ASN A CA 1
ATOM 667 C C . ASN A 1 82 ? 73.770 39.250 -19.785 1.00 29.96 82 ASN A C 1
ATOM 668 O O . ASN A 1 82 ? 74.630 40.141 -19.787 1.00 31.13 82 ASN A O 1
ATOM 673 N N . GLY A 1 83 ? 72.542 39.462 -20.233 1.00 27.74 83 GLY A N 1
ATOM 674 C CA . GLY A 1 83 ? 72.118 40.761 -20.706 1.00 27.81 83 GLY A CA 1
ATOM 675 C C . GLY A 1 83 ? 72.702 41.125 -22.107 1.00 28.28 83 GLY A C 1
ATOM 676 O O . GLY A 1 83 ? 72.759 42.255 -22.503 1.00 28.49 83 GLY A O 1
ATOM 677 N N . CYS A 1 84 ? 73.118 40.106 -22.818 1.00 28.36 84 CYS A N 1
ATOM 678 C CA . CYS A 1 84 ? 73.737 40.205 -24.131 1.00 30.21 84 CYS A CA 1
ATOM 679 C C . CYS A 1 84 ? 72.821 40.844 -25.229 1.00 29.11 84 CYS A C 1
ATOM 680 O O . CYS A 1 84 ? 71.608 40.648 -25.260 1.00 26.60 84 CYS A O 1
ATOM 683 N N . VAL A 1 85 ? 73.432 41.695 -26.045 1.00 27.46 85 VAL A N 1
ATOM 684 C CA . VAL A 1 85 ? 72.891 42.211 -27.290 1.00 26.59 85 VAL A CA 1
ATOM 685 C C . VAL A 1 85 ? 73.209 41.170 -28.383 1.00 25.28 85 VAL A C 1
ATOM 686 O O . VAL A 1 85 ? 74.380 40.826 -28.620 1.00 24.57 85 VAL A O 1
ATOM 690 N N . CYS A 1 86 ? 72.163 40.621 -29.027 1.00 22.50 86 CYS A N 1
ATOM 691 C CA . CYS A 1 86 ? 72.304 39.501 -29.944 1.00 21.65 86 CYS A CA 1
ATOM 692 C C . CYS A 1 86 ? 71.674 39.808 -31.308 1.00 19.84 86 CYS A C 1
ATOM 693 O O . CYS A 1 86 ? 70.817 40.680 -31.467 1.00 19.71 86 CYS A O 1
ATOM 696 N N . SER A 1 87 ? 72.158 39.105 -32.308 1.00 21.41 87 SER A N 1
ATOM 697 C CA . SER A 1 87 ? 71.640 39.217 -33.655 1.00 21.93 87 SER A CA 1
ATOM 698 C C . SER A 1 87 ? 71.802 37.907 -34.434 1.00 21.60 87 SER A C 1
ATOM 699 O O . SER A 1 87 ? 72.747 37.139 -34.269 1.00 19.41 87 SER A O 1
ATOM 702 N N . CYS A 1 88 ? 70.864 37.708 -35.361 1.00 20.41 88 CYS A N 1
ATOM 703 C CA . CYS A 1 88 ? 70.885 36.598 -36.292 1.00 19.41 88 CYS A CA 1
ATOM 704 C C . CYS A 1 88 ? 70.532 37.176 -37.688 1.00 19.56 88 CYS A C 1
ATOM 705 O O . CYS A 1 88 ? 69.446 37.720 -37.892 1.00 18.20 88 CYS A O 1
ATOM 708 N N . PHE A 1 89 ? 71.489 37.080 -38.622 1.00 19.52 89 PHE A N 1
ATOM 709 C CA . PHE A 1 89 ? 71.361 37.463 -40.016 1.00 20.24 89 PHE A CA 1
ATOM 710 C C . PHE A 1 89 ? 71.043 36.279 -40.915 1.00 19.87 89 PHE A C 1
ATOM 711 O O . PHE A 1 89 ? 71.670 35.246 -40.797 1.00 19.03 89 PHE A O 1
ATOM 719 N N . ALA A 1 90 ? 70.110 36.449 -41.833 1.00 16.97 90 ALA A N 1
ATOM 720 C CA . ALA A 1 90 ? 69.958 35.520 -42.927 1.00 17.59 90 ALA A CA 1
ATOM 721 C C . ALA A 1 90 ? 70.496 36.167 -44.194 1.00 17.21 90 ALA A C 1
ATOM 722 O O . ALA A 1 90 ? 70.035 37.200 -44.572 1.00 14.53 90 ALA A O 1
ATOM 724 N N . TYR A 1 91 ? 71.477 35.527 -44.836 1.00 16.20 91 TYR A N 1
ATOM 725 C CA . TYR A 1 91 ? 72.173 36.026 -46.019 1.00 16.12 91 TYR A CA 1
ATOM 726 C C . TYR A 1 91 ? 72.085 34.984 -47.119 1.00 16.35 91 TYR A C 1
ATOM 727 O O . TYR A 1 91 ? 72.227 33.787 -46.850 1.00 17.29 91 TYR A O 1
ATOM 736 N N . GLY A 1 92 ? 71.873 35.415 -48.342 1.00 15.23 92 GLY A N 1
ATOM 737 C CA . GLY A 1 92 ? 71.951 34.626 -49.554 1.00 15.23 92 GLY A CA 1
ATOM 738 C C . GLY A 1 92 ? 71.016 35.069 -50.636 1.00 14.54 92 GLY A C 1
ATOM 739 O O . GLY A 1 92 ? 70.354 36.100 -50.494 1.00 15.64 92 GLY A O 1
ATOM 740 N N . GLN A 1 93 ? 71.074 34.363 -51.776 1.00 15.95 93 GLN A N 1
ATOM 741 C CA . GLN A 1 93 ? 70.468 34.802 -52.980 1.00 14.90 93 GLN A CA 1
ATOM 742 C C . GLN A 1 93 ? 68.988 34.532 -52.796 1.00 15.32 93 GLN A C 1
ATOM 743 O O . GLN A 1 93 ? 68.598 33.688 -51.989 1.00 14.63 93 GLN A O 1
ATOM 749 N N . THR A 1 94 ? 68.194 35.226 -53.558 1.00 17.14 94 THR A N 1
ATOM 750 C CA . THR A 1 94 ? 66.754 34.916 -53.591 1.00 16.11 94 THR A CA 1
ATOM 751 C C . THR A 1 94 ? 66.578 33.448 -53.976 1.00 17.47 94 THR A C 1
ATOM 752 O O . THR A 1 94 ? 67.216 32.955 -54.912 1.00 17.40 94 THR A O 1
ATOM 756 N N . GLY A 1 95 ? 65.704 32.778 -53.206 1.00 17.12 95 GLY A N 1
ATOM 757 C CA . GLY A 1 95 ? 65.397 31.414 -53.470 1.00 17.05 95 GLY A CA 1
ATOM 758 C C . GLY A 1 95 ? 66.269 30.456 -52.709 1.00 16.94 95 GLY A C 1
ATOM 759 O O . GLY A 1 95 ? 66.080 29.251 -52.841 1.00 18.01 95 GLY A O 1
ATOM 760 N N . SER A 1 96 ? 67.226 30.942 -51.915 1.00 16.27 96 SER A N 1
ATOM 761 C CA . SER A 1 96 ? 68.164 30.059 -51.204 1.00 15.59 96 SER A CA 1
ATOM 762 C C . SER A 1 96 ? 67.697 29.439 -49.882 1.00 17.14 96 SER A C 1
ATOM 763 O O . SER A 1 96 ? 68.371 28.566 -49.317 1.00 17.38 96 SER A O 1
ATOM 766 N N . GLY A 1 97 ? 66.534 29.836 -49.376 1.00 15.92 97 GLY A N 1
ATOM 767 C CA . GLY A 1 97 ? 66.035 29.405 -48.090 1.00 16.32 97 GLY A CA 1
ATOM 768 C C . GLY A 1 97 ? 66.032 30.343 -46.909 1.00 16.15 97 GLY A C 1
ATOM 769 O O . GLY A 1 97 ? 65.764 29.847 -45.822 1.00 16.11 97 GLY A O 1
ATOM 770 N N . LYS A 1 98 ? 66.261 31.680 -47.071 1.00 16.12 98 LYS A N 1
ATOM 771 C CA . LYS A 1 98 ? 66.231 32.599 -45.944 1.00 16.31 98 LYS A CA 1
ATOM 772 C C . LYS A 1 98 ? 64.872 32.623 -45.158 1.00 14.88 98 LYS A C 1
ATOM 773 O O . LYS A 1 98 ? 64.824 32.485 -43.921 1.00 16.35 98 LYS A O 1
ATOM 779 N N . THR A 1 99 ? 63.811 32.771 -45.925 1.00 15.87 99 THR A N 1
ATOM 780 C CA . THR A 1 99 ? 62.480 32.837 -45.345 1.00 15.77 99 THR A CA 1
ATOM 781 C C . THR A 1 99 ? 62.010 31.474 -44.778 1.00 15.07 99 THR A C 1
ATOM 782 O O . THR A 1 99 ? 61.489 31.405 -43.631 1.00 16.68 99 THR A O 1
ATOM 786 N N . TYR A 1 100 ? 62.312 30.399 -45.479 1.00 16.62 100 TYR A N 1
ATOM 787 C CA . TYR A 1 100 ? 61.991 29.083 -44.981 1.00 16.14 100 TYR A CA 1
ATOM 788 C C . TYR A 1 100 ? 62.737 28.821 -43.625 1.00 17.02 100 TYR A C 1
ATOM 789 O O . TYR A 1 100 ? 62.218 28.218 -42.678 1.00 17.29 100 TYR A O 1
ATOM 798 N N . THR A 1 101 ? 64.013 29.249 -43.557 1.00 14.62 101 THR A N 1
ATOM 799 C CA . THR A 1 101 ? 64.741 29.134 -42.331 1.00 16.67 101 THR A CA 1
ATOM 800 C C . THR A 1 101 ? 64.081 29.898 -41.168 1.00 16.87 101 THR A C 1
ATOM 801 O O . THR A 1 101 ? 63.950 29.385 -40.078 1.00 18.27 101 THR A O 1
ATOM 805 N N . MET A 1 102 ? 63.638 31.123 -41.440 1.00 16.34 102 MET A N 1
ATOM 806 C CA . MET A 1 102 ? 63.066 31.964 -40.420 1.00 17.85 102 MET A CA 1
ATOM 807 C C . MET A 1 102 ? 61.650 31.533 -39.996 1.00 18.09 102 MET A C 1
ATOM 808 O O . MET A 1 102 ? 61.398 31.543 -38.782 1.00 17.61 102 MET A O 1
ATOM 813 N N . LEU A 1 103 ? 60.807 31.105 -40.949 1.00 17.59 103 LEU A N 1
ATOM 814 C CA . LEU A 1 103 ? 59.407 30.888 -40.680 1.00 19.17 103 LEU A CA 1
ATOM 815 C C . LEU A 1 103 ? 58.803 29.579 -41.078 1.00 16.81 103 LEU A C 1
ATOM 816 O O . LEU A 1 103 ? 57.637 29.318 -40.714 1.00 18.55 103 LEU A O 1
ATOM 821 N N . GLY A 1 104 ? 59.538 28.723 -41.792 1.00 16.58 104 GLY A N 1
ATOM 822 C CA . GLY A 1 104 ? 59.043 27.425 -42.168 1.00 17.32 104 GLY A CA 1
ATOM 823 C C . GLY A 1 104 ? 58.268 27.480 -43.461 1.00 18.17 104 GLY A C 1
ATOM 824 O O . GLY A 1 104 ? 58.428 28.398 -44.281 1.00 18.62 104 GLY A O 1
ATOM 825 N N . SER A 1 105 ? 57.366 26.502 -43.653 1.00 20.03 105 SER A N 1
ATOM 826 C CA . SER A 1 105 ? 56.680 26.411 -44.930 1.00 22.06 105 SER A CA 1
ATOM 827 C C . SER A 1 105 ? 55.343 27.217 -44.969 1.00 19.14 105 SER A C 1
ATOM 828 O O . SER A 1 105 ? 54.800 27.556 -43.941 1.00 16.93 105 SER A O 1
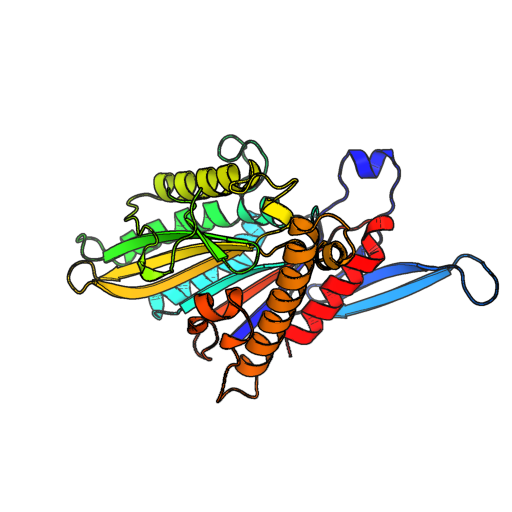ATOM 831 N N . GLN A 1 106 ? 54.895 27.528 -46.173 1.00 20.64 106 GLN A N 1
ATOM 832 C CA . GLN A 1 106 ? 53.657 28.318 -46.377 1.00 21.61 106 GLN A CA 1
ATOM 833 C C . GLN A 1 106 ? 52.455 27.370 -46.340 1.00 22.16 106 GLN A C 1
ATOM 834 O O . GLN A 1 106 ? 52.615 26.221 -46.638 1.00 25.84 106 GLN A O 1
ATOM 840 N N . PRO A 1 107 ? 51.283 27.806 -45.967 1.00 22.21 107 PRO A N 1
ATOM 841 C CA . PRO A 1 107 ? 51.059 29.119 -45.382 1.00 21.97 107 PRO A CA 1
ATOM 842 C C . PRO A 1 107 ? 51.649 29.254 -43.986 1.00 21.95 107 PRO A C 1
ATOM 843 O O . PRO A 1 107 ? 51.540 28.338 -43.176 1.00 22.35 107 PRO A O 1
ATOM 847 N N . TYR A 1 108 ? 52.238 30.420 -43.692 1.00 21.87 108 TYR A N 1
ATOM 848 C CA . TYR A 1 108 ? 52.894 30.637 -42.398 1.00 23.91 108 TYR A CA 1
ATOM 849 C C . TYR A 1 108 ? 51.886 30.637 -41.285 1.00 25.74 108 TYR A C 1
ATOM 850 O O . TYR A 1 108 ? 50.830 31.279 -41.332 1.00 25.86 108 TYR A O 1
ATOM 859 N N . GLY A 1 109 ? 52.178 29.828 -40.272 1.00 29.15 109 GLY A N 1
ATOM 860 C CA . GLY A 1 109 ? 51.296 29.714 -39.142 1.00 31.11 109 GLY A CA 1
ATOM 861 C C . GLY A 1 109 ? 50.252 28.634 -39.264 1.00 34.47 109 GLY A C 1
ATOM 862 O O . GLY A 1 109 ? 49.685 28.240 -38.243 1.00 37.45 109 GLY A O 1
ATOM 863 N N . GLN A 1 110 ? 50.043 28.097 -40.469 1.00 35.20 110 GLN A N 1
ATOM 864 C CA . GLN A 1 110 ? 49.042 27.082 -40.718 1.00 36.30 110 GLN A CA 1
ATOM 865 C C . GLN A 1 110 ? 49.734 25.724 -40.869 1.00 36.63 110 GLN A C 1
ATOM 866 O O . GLN A 1 110 ? 49.311 24.715 -40.317 1.00 38.28 110 GLN A O 1
ATOM 872 N N . SER A 1 111 ? 50.829 25.724 -41.614 1.00 35.27 111 SER A N 1
ATOM 873 C CA . SER A 1 111 ? 51.757 24.609 -41.803 1.00 35.26 111 SER A CA 1
ATOM 874 C C . SER A 1 111 ? 52.295 24.005 -40.489 1.00 35.41 111 SER A C 1
ATOM 875 O O . SER A 1 111 ? 52.441 24.695 -39.512 1.00 36.49 111 SER A O 1
ATOM 878 N N . ASP A 1 112 ? 52.609 22.703 -40.511 1.00 34.71 112 ASP A N 1
ATOM 879 C CA . ASP A 1 112 ? 53.261 21.995 -39.408 1.00 34.50 112 ASP A CA 1
ATOM 880 C C . ASP A 1 112 ? 54.773 22.070 -39.465 1.00 31.45 112 ASP A C 1
ATOM 881 O O . ASP A 1 112 ? 55.422 21.296 -38.799 1.00 30.21 112 ASP A O 1
ATOM 886 N N . THR A 1 113 ? 55.362 22.970 -40.270 1.00 28.63 113 THR A N 1
ATOM 887 C CA . THR A 1 113 ? 56.812 23.037 -40.359 1.00 25.83 113 THR A CA 1
ATOM 888 C C . THR A 1 113 ? 57.193 24.495 -40.048 1.00 22.94 113 THR A C 1
ATOM 889 O O . THR A 1 113 ? 57.247 25.306 -40.921 1.00 21.87 113 THR A O 1
ATOM 893 N N . PRO A 1 114 ? 57.331 24.819 -38.781 1.00 19.78 114 PRO A N 1
ATOM 894 C CA . PRO A 1 114 ? 57.773 26.159 -38.386 1.00 19.00 114 PRO A CA 1
ATOM 895 C C . PRO A 1 114 ? 59.219 26.432 -38.686 1.00 18.27 114 PRO A C 1
ATOM 896 O O . PRO A 1 114 ? 59.964 25.542 -39.012 1.00 17.11 114 PRO A O 1
ATOM 900 N N . GLY A 1 115 ? 59.590 27.690 -38.588 1.00 16.32 115 GLY A N 1
ATOM 901 C CA . GLY A 1 115 ? 61.002 28.098 -38.668 1.00 16.98 115 GLY A CA 1
ATOM 902 C C . GLY A 1 115 ? 61.627 28.422 -37.317 1.00 15.68 115 GLY A C 1
ATOM 903 O O . GLY A 1 115 ? 61.094 28.306 -36.181 1.00 16.29 115 GLY A O 1
ATOM 904 N N . ILE A 1 116 ? 62.860 28.959 -37.405 1.00 16.51 116 ILE A N 1
ATOM 905 C CA . ILE A 1 116 ? 63.619 29.237 -36.222 1.00 17.41 116 ILE A CA 1
ATOM 906 C C . ILE A 1 116 ? 63.024 30.349 -35.381 1.00 16.89 116 ILE A C 1
ATOM 907 O O . ILE A 1 116 ? 63.156 30.346 -34.123 1.00 17.59 116 ILE A O 1
ATOM 912 N N . PHE A 1 117 ? 62.259 31.249 -36.025 1.00 17.77 117 PHE A N 1
ATOM 913 C CA . PHE A 1 117 ? 61.648 32.275 -35.322 1.00 17.77 117 PHE A CA 1
ATOM 914 C C . PHE A 1 117 ? 60.541 31.798 -34.341 1.00 17.64 117 PHE A C 1
ATOM 915 O O . PHE A 1 117 ? 60.446 32.255 -33.193 1.00 15.79 117 PHE A O 1
ATOM 923 N N . GLN A 1 118 ? 59.704 30.878 -34.798 1.00 16.79 118 GLN A N 1
ATOM 924 C CA . GLN A 1 118 ? 58.682 30.346 -33.906 1.00 16.98 118 GLN A CA 1
ATOM 925 C C . GLN A 1 118 ? 59.265 29.610 -32.699 1.00 16.42 118 GLN A C 1
ATOM 926 O O . GLN A 1 118 ? 58.765 29.750 -31.568 1.00 17.12 118 GLN A O 1
ATOM 932 N N . TYR A 1 119 ? 60.301 28.791 -32.921 1.00 15.25 119 TYR A N 1
ATOM 933 C CA . TYR A 1 119 ? 60.958 28.121 -31.827 1.00 17.02 119 TYR A CA 1
ATOM 934 C C . TYR A 1 119 ? 61.594 29.120 -30.843 1.00 15.69 119 TYR A C 1
ATOM 935 O O . TYR A 1 119 ? 61.467 28.960 -29.605 1.00 15.73 119 TYR A O 1
ATOM 944 N N . ALA A 1 120 ? 62.196 30.182 -31.395 1.00 15.69 120 ALA A N 1
ATOM 945 C CA . ALA A 1 120 ? 62.734 31.243 -30.577 1.00 16.13 120 ALA A CA 1
ATOM 946 C C . ALA A 1 120 ? 61.653 31.950 -29.727 1.00 14.00 120 ALA A C 1
ATOM 947 O O . ALA A 1 120 ? 61.864 32.184 -28.536 1.00 13.65 120 ALA A O 1
ATOM 949 N N . ALA A 1 121 ? 60.500 32.230 -30.305 1.00 16.06 121 ALA A N 1
ATOM 950 C CA . ALA A 1 121 ? 59.457 32.890 -29.595 1.00 16.33 121 ALA A CA 1
ATOM 951 C C . ALA A 1 121 ? 58.990 32.056 -28.372 1.00 17.23 121 ALA A C 1
ATOM 952 O O . ALA A 1 121 ? 58.768 32.555 -27.281 1.00 16.01 121 ALA A O 1
ATOM 954 N N . GLY A 1 122 ? 58.905 30.740 -28.556 1.00 14.52 122 GLY A N 1
ATOM 955 C CA . GLY A 1 122 ? 58.556 29.888 -27.478 1.00 16.30 122 GLY A CA 1
ATOM 956 C C . GLY A 1 122 ? 59.530 29.938 -26.340 1.00 15.55 122 GLY A C 1
ATOM 957 O O . GLY A 1 122 ? 59.137 30.076 -25.167 1.00 15.03 122 GLY A O 1
ATOM 958 N N . ASP A 1 123 ? 60.845 29.877 -26.643 1.00 14.42 123 ASP A N 1
ATOM 959 C CA . ASP A 1 123 ? 61.821 29.866 -25.588 1.00 17.42 123 ASP A CA 1
ATOM 960 C C . ASP A 1 123 ? 61.985 31.257 -24.932 1.00 15.31 123 ASP A C 1
ATOM 961 O O . ASP A 1 123 ? 62.163 31.298 -23.700 1.00 15.98 123 ASP A O 1
ATOM 966 N N . ILE A 1 124 ? 61.699 32.339 -25.674 1.00 16.47 124 ILE A N 1
ATOM 967 C CA . ILE A 1 124 ? 61.760 33.707 -25.173 1.00 17.16 124 ILE A CA 1
ATOM 968 C C . ILE A 1 124 ? 60.698 33.857 -24.076 1.00 17.77 124 ILE A C 1
ATOM 969 O O . ILE A 1 124 ? 60.933 34.400 -23.017 1.00 15.23 124 ILE A O 1
ATOM 974 N N . PHE A 1 125 ? 59.487 33.340 -24.317 1.00 15.86 125 PHE A N 1
ATOM 975 C CA . PHE A 1 125 ? 58.522 33.390 -23.272 1.00 16.45 125 PHE A CA 1
ATOM 976 C C . PHE A 1 125 ? 58.634 32.442 -22.097 1.00 15.98 125 PHE A C 1
ATOM 977 O O . PHE A 1 125 ? 58.293 32.783 -20.959 1.00 17.13 125 PHE A O 1
ATOM 985 N N . THR A 1 126 ? 59.156 31.234 -22.323 1.00 16.74 126 THR A N 1
ATOM 986 C CA . THR A 1 126 ? 59.477 30.348 -21.261 1.00 17.13 126 THR A CA 1
ATOM 987 C C . THR A 1 126 ? 60.558 30.947 -20.327 1.00 17.05 126 THR A C 1
ATOM 988 O O . THR A 1 126 ? 60.410 30.952 -19.108 1.00 16.93 126 THR A O 1
ATOM 992 N N . PHE A 1 127 ? 61.603 31.500 -20.926 1.00 16.64 127 PHE A N 1
ATOM 993 C CA . PHE A 1 127 ? 62.613 32.163 -20.169 1.00 17.85 127 PHE A CA 1
ATOM 994 C C . PHE A 1 127 ? 62.070 33.399 -19.422 1.00 16.94 127 PHE A C 1
ATOM 995 O O . PHE A 1 127 ? 62.495 33.637 -18.291 1.00 16.99 127 PHE A O 1
ATOM 1003 N N . LEU A 1 128 ? 61.169 34.151 -20.028 1.00 17.46 128 LEU A N 1
ATOM 1004 C CA . LEU A 1 128 ? 60.590 35.313 -19.380 1.00 17.88 128 LEU A CA 1
ATOM 1005 C C . LEU A 1 128 ? 59.913 34.854 -18.066 1.00 17.68 128 LEU A C 1
ATOM 1006 O O . LEU A 1 128 ? 60.025 35.479 -17.007 1.00 17.77 128 LEU A O 1
ATOM 1011 N N . ASN A 1 129 ? 59.177 33.707 -18.137 1.00 16.84 129 ASN A N 1
ATOM 1012 C CA . ASN A 1 129 ? 58.486 33.206 -16.971 1.00 17.43 129 ASN A CA 1
ATOM 1013 C C . ASN A 1 129 ? 59.495 32.735 -15.922 1.00 15.98 129 ASN A C 1
ATOM 1014 O O . ASN A 1 129 ? 59.245 32.852 -14.712 1.00 18.25 129 ASN A O 1
ATOM 1019 N N . ILE A 1 130 ? 60.657 32.197 -16.296 1.00 16.93 130 ILE A N 1
ATOM 1020 C CA . ILE A 1 130 ? 61.668 31.887 -15.313 1.00 18.54 130 ILE A CA 1
ATOM 1021 C C . ILE A 1 130 ? 62.256 33.138 -14.631 1.00 19.49 130 ILE A C 1
ATOM 1022 O O . ILE A 1 130 ? 62.434 33.156 -13.399 1.00 21.13 130 ILE A O 1
ATOM 1027 N N . TYR A 1 131 ? 62.524 34.139 -15.432 1.00 20.65 131 TYR A N 1
ATOM 1028 C CA . TYR A 1 131 ? 63.209 35.351 -14.978 1.00 22.50 131 TYR A CA 1
ATOM 1029 C C . TYR A 1 131 ? 62.289 36.386 -14.411 1.00 25.05 131 TYR A C 1
ATOM 1030 O O . TYR A 1 131 ? 62.789 37.403 -13.895 1.00 27.34 131 TYR A O 1
ATOM 1039 N N . ASP A 1 132 ? 60.972 36.178 -14.454 1.00 26.15 132 ASP A N 1
ATOM 1040 C CA . ASP A 1 132 ? 60.035 37.159 -13.955 1.00 29.28 132 ASP A CA 1
ATOM 1041 C C . ASP A 1 132 ? 58.684 36.532 -13.632 1.00 30.78 132 ASP A C 1
ATOM 1042 O O . ASP A 1 132 ? 58.015 35.923 -14.543 1.00 31.75 132 ASP A O 1
ATOM 1047 N N . LYS A 1 133 ? 58.264 36.566 -12.380 1.00 33.89 133 LYS A N 1
ATOM 1048 C CA . LYS A 1 133 ? 56.859 36.118 -12.087 1.00 36.52 133 LYS A CA 1
ATOM 1049 C C . LYS A 1 133 ? 55.943 37.195 -11.535 1.00 37.43 133 LYS A C 1
ATOM 1050 O O . LYS A 1 133 ? 54.784 36.909 -11.145 1.00 37.19 133 LYS A O 1
ATOM 1056 N N . ASP A 1 134 ? 56.443 38.427 -11.585 1.00 38.81 134 ASP A N 1
ATOM 1057 C CA . ASP A 1 134 ? 55.846 39.578 -10.905 1.00 39.51 134 ASP A CA 1
ATOM 1058 C C . ASP A 1 134 ? 55.470 40.678 -11.855 1.00 39.28 134 ASP A C 1
ATOM 1059 O O . ASP A 1 134 ? 55.151 41.806 -11.427 1.00 39.76 134 ASP A O 1
ATOM 1064 N N . ASN A 1 135 ? 55.505 40.367 -13.146 1.00 36.73 135 ASN A N 1
ATOM 1065 C CA . ASN A 1 135 ? 55.174 41.346 -14.139 1.00 36.51 135 ASN A CA 1
ATOM 1066 C C . ASN A 1 135 ? 56.018 42.594 -13.885 1.00 34.00 135 ASN A C 1
ATOM 1067 O O . ASN A 1 135 ? 55.467 43.676 -13.835 1.00 36.42 135 ASN A O 1
ATOM 1072 N N . THR A 1 136 ? 57.334 42.438 -13.709 1.00 31.12 136 THR A N 1
ATOM 1073 C CA . THR A 1 136 ? 58.247 43.585 -13.707 1.00 30.15 136 THR A CA 1
ATOM 1074 C C . THR A 1 136 ? 59.080 43.746 -14.985 1.00 28.55 136 THR A C 1
ATOM 1075 O O . THR A 1 136 ? 59.720 44.786 -15.196 1.00 26.77 136 THR A O 1
ATOM 1079 N N . LYS A 1 137 ? 59.073 42.714 -15.830 1.00 26.40 137 LYS A N 1
ATOM 1080 C CA . LYS A 1 137 ? 59.855 42.713 -17.101 1.00 25.35 137 LYS A CA 1
ATOM 1081 C C . LYS A 1 137 ? 58.952 42.348 -18.246 1.00 25.26 137 LYS A C 1
ATOM 1082 O O . LYS A 1 137 ? 57.913 41.622 -18.063 1.00 26.65 137 LYS A O 1
ATOM 1088 N N . GLY A 1 138 ? 59.285 42.815 -19.445 1.00 22.12 138 GLY A N 1
ATOM 1089 C CA . GLY A 1 138 ? 58.465 42.580 -20.598 1.00 21.15 138 GLY A CA 1
ATOM 1090 C C . GLY A 1 138 ? 59.227 42.574 -21.917 1.00 20.62 138 GLY A C 1
ATOM 1091 O O . GLY A 1 138 ? 60.412 42.938 -21.940 1.00 20.88 138 GLY A O 1
ATOM 1092 N N . ILE A 1 139 ? 58.551 42.040 -22.938 1.00 20.87 139 ILE A N 1
ATOM 1093 C CA . ILE A 1 139 ? 59.086 41.910 -24.302 1.00 18.77 139 ILE A CA 1
ATOM 1094 C C . ILE A 1 139 ? 58.423 42.979 -25.140 1.00 18.84 139 ILE A C 1
ATOM 1095 O O . ILE A 1 139 ? 57.199 43.054 -25.237 1.00 18.23 139 ILE A O 1
ATOM 1100 N N . PHE A 1 140 ? 59.249 43.720 -25.883 1.00 18.86 140 PHE A N 1
ATOM 1101 C CA . PHE A 1 140 ? 58.879 44.888 -26.680 1.00 19.10 140 PHE A CA 1
ATOM 1102 C C . PHE A 1 140 ? 59.582 44.733 -28.049 1.00 19.15 140 PHE A C 1
ATOM 1103 O O . PHE A 1 140 ? 60.848 44.521 -28.064 1.00 21.50 140 PHE A O 1
ATOM 1111 N N . ILE A 1 141 ? 58.786 44.812 -29.095 1.00 19.73 141 ILE A N 1
ATOM 1112 C CA . ILE A 1 141 ? 59.246 44.626 -30.473 1.00 19.90 141 ILE A CA 1
ATOM 1113 C C . ILE A 1 141 ? 59.110 45.866 -31.362 1.00 20.16 141 ILE A C 1
ATOM 1114 O O . ILE A 1 141 ? 58.214 46.725 -31.156 1.00 19.57 141 ILE A O 1
ATOM 1119 N N . SER A 1 142 ? 59.980 45.932 -32.377 1.00 20.78 142 SER A N 1
ATOM 1120 C CA . SER A 1 142 ? 59.890 46.842 -33.491 1.00 20.03 142 SER A CA 1
ATOM 1121 C C . SER A 1 142 ? 60.118 45.959 -34.714 1.00 18.20 142 SER A C 1
ATOM 1122 O O . SER A 1 142 ? 60.855 44.958 -34.610 1.00 17.80 142 SER A O 1
ATOM 1125 N N . PHE A 1 143 ? 59.547 46.292 -35.844 1.00 17.33 143 PHE A N 1
ATOM 1126 C CA . PHE A 1 143 ? 59.749 45.520 -37.085 1.00 16.87 143 PHE A CA 1
A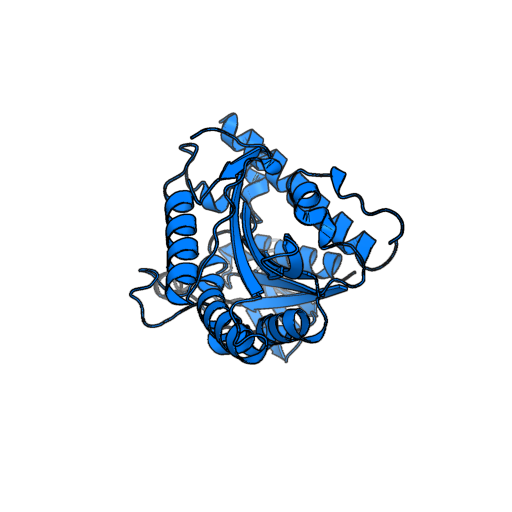TOM 1127 C C . PHE A 1 143 ? 59.617 46.495 -38.232 1.00 17.62 143 PHE A C 1
ATOM 1128 O O . PHE A 1 143 ? 58.613 47.145 -38.397 1.00 18.25 143 PHE A O 1
ATOM 1136 N N . TYR A 1 144 ? 60.652 46.565 -39.053 1.00 18.07 144 TYR A N 1
ATOM 1137 C CA . TYR A 1 144 ? 60.693 47.483 -40.176 1.00 17.18 144 TYR A CA 1
ATOM 1138 C C . TYR A 1 144 ? 61.506 46.972 -41.370 1.00 15.84 144 TYR A C 1
ATOM 1139 O O . TYR A 1 144 ? 62.391 46.073 -41.222 1.00 18.18 144 TYR A O 1
ATOM 1148 N N . GLU A 1 145 ? 61.224 47.546 -42.502 1.00 16.16 145 GLU A N 1
ATOM 1149 C CA . GLU A 1 145 ? 61.873 47.312 -43.781 1.00 16.42 145 GLU A CA 1
ATOM 1150 C C . GLU A 1 145 ? 62.855 48.463 -44.080 1.00 17.94 145 GLU A C 1
ATOM 1151 O O . GLU A 1 145 ? 62.509 49.601 -43.825 1.00 18.58 145 GLU A O 1
ATOM 1157 N N . ILE A 1 146 ? 64.031 48.131 -44.606 1.00 18.07 146 ILE A N 1
ATOM 1158 C CA . ILE A 1 146 ? 64.953 49.111 -45.193 1.00 18.55 146 ILE A CA 1
ATOM 1159 C C . ILE A 1 146 ? 64.969 48.919 -46.684 1.00 17.72 146 ILE A C 1
ATOM 1160 O O . ILE A 1 146 ? 65.323 47.841 -47.176 1.00 17.56 146 ILE A O 1
ATOM 1165 N N . TYR A 1 147 ? 64.458 49.894 -47.409 1.00 17.59 147 TYR A N 1
ATOM 1166 C CA . TYR A 1 147 ? 64.381 49.816 -48.855 1.00 17.81 147 TYR A CA 1
ATOM 1167 C C . TYR A 1 147 ? 64.989 51.164 -49.387 1.00 19.84 147 TYR A C 1
ATOM 1168 O O . TYR A 1 147 ? 64.508 52.228 -49.011 1.00 20.13 147 TYR A O 1
ATOM 1177 N N . CYS A 1 148 ? 66.009 51.032 -50.234 1.00 20.30 148 CYS A N 1
ATOM 1178 C CA . CYS A 1 148 ? 66.673 52.220 -50.857 1.00 22.63 148 CYS A CA 1
ATOM 1179 C C . CYS A 1 148 ? 67.138 53.162 -49.803 1.00 23.54 148 CYS A C 1
ATOM 1180 O O . CYS A 1 148 ? 67.012 54.388 -49.926 1.00 23.31 148 CYS A O 1
ATOM 1183 N N . GLY A 1 149 ? 67.686 52.602 -48.736 1.00 24.24 149 GLY A N 1
ATOM 1184 C CA . GLY A 1 149 ? 68.199 53.396 -47.612 1.00 25.09 149 GLY A CA 1
ATOM 1185 C C . GLY A 1 149 ? 67.220 54.084 -46.698 1.00 24.94 149 GLY A C 1
ATOM 1186 O O . GLY A 1 149 ? 67.635 54.847 -45.828 1.00 25.48 149 GLY A O 1
ATOM 1187 N N . LYS A 1 150 ? 65.925 53.830 -46.849 1.00 22.80 150 LYS A N 1
ATOM 1188 C CA . LYS A 1 150 ? 64.932 54.430 -46.027 1.00 23.40 150 LYS A CA 1
ATOM 1189 C C . LYS A 1 150 ? 64.130 53.363 -45.221 1.00 25.00 150 LYS A C 1
ATOM 1190 O O . LYS A 1 150 ? 64.097 52.196 -45.635 1.00 23.09 150 LYS A O 1
ATOM 1196 N N . LEU A 1 151 ? 63.501 53.772 -44.113 1.00 22.29 151 LEU A N 1
ATOM 1197 C CA . LEU A 1 151 ? 62.781 52.859 -43.210 1.00 23.01 151 LEU A CA 1
ATOM 1198 C C . LEU A 1 151 ? 61.301 52.931 -43.378 1.00 22.63 151 LEU A C 1
ATOM 1199 O O . LEU A 1 151 ? 60.734 53.989 -43.515 1.00 24.38 151 LEU A O 1
ATOM 1204 N N . TYR A 1 152 ? 60.654 51.754 -43.284 1.00 20.93 152 TYR A N 1
ATOM 1205 C CA . TYR A 1 152 ? 59.206 51.627 -43.433 1.00 20.33 152 TYR A CA 1
ATOM 1206 C C . TYR A 1 152 ? 58.739 50.703 -42.303 1.00 22.34 152 TYR A C 1
ATOM 1207 O O . TYR A 1 152 ? 59.299 49.611 -42.137 1.00 20.63 152 TYR A O 1
ATOM 1216 N N . ASP A 1 153 ? 57.739 51.134 -41.521 1.00 22.39 153 ASP A N 1
ATOM 1217 C CA . ASP A 1 153 ? 57.346 50.413 -40.329 1.00 23.33 153 ASP A CA 1
ATOM 1218 C C . ASP A 1 153 ? 56.457 49.237 -40.753 1.00 23.67 153 ASP A C 1
ATOM 1219 O O . ASP A 1 153 ? 55.423 49.470 -41.349 1.00 25.10 153 ASP A O 1
ATOM 1224 N N . LEU A 1 154 ? 56.835 48.010 -40.426 1.00 22.30 154 LEU A N 1
ATOM 1225 C CA . LEU A 1 154 ? 56.001 46.847 -40.740 1.00 21.85 154 LEU A CA 1
ATOM 1226 C C . LEU A 1 154 ? 55.001 46.468 -39.622 1.00 24.79 154 LEU A C 1
ATOM 1227 O O . LEU A 1 154 ? 54.295 45.429 -39.764 1.00 23.69 154 LEU A O 1
ATOM 1232 N N . LEU A 1 155 ? 54.933 47.254 -38.559 1.00 24.69 155 LEU A N 1
ATOM 1233 C CA . LEU A 1 155 ? 53.877 47.061 -37.561 1.00 28.77 155 LEU A CA 1
ATOM 1234 C C . LEU A 1 155 ? 52.711 48.018 -37.865 1.00 33.79 155 LEU A C 1
ATOM 1235 O O . LEU A 1 155 ? 51.637 47.767 -37.385 1.00 38.35 155 LEU A O 1
ATOM 1240 N N . GLN A 1 156 ? 52.905 49.043 -38.688 1.00 38.22 156 GLN A N 1
ATOM 1241 C CA . GLN A 1 156 ? 51.805 49.908 -39.247 1.00 42.19 156 GLN A CA 1
ATOM 1242 C C . GLN A 1 156 ? 50.757 49.229 -40.155 1.00 43.23 156 GLN A C 1
ATOM 1243 O O . GLN A 1 156 ? 50.420 48.055 -39.944 1.00 46.47 156 GLN A O 1
ATOM 1249 N N . LYS A 1 168 ? 53.026 53.739 -48.733 1.00 59.67 168 LYS A N 1
ATOM 1250 C CA . LYS A 1 168 ? 53.186 53.937 -47.297 1.00 59.54 168 LYS A CA 1
ATOM 1251 C C . LYS A 1 168 ? 54.462 54.730 -46.985 1.00 58.33 168 LYS A C 1
ATOM 1252 O O . LYS A 1 168 ? 55.503 54.521 -47.604 1.00 58.29 168 LYS A O 1
ATOM 1258 N N . LYS A 1 169 ? 54.367 55.618 -45.992 1.00 56.79 169 LYS A N 1
ATOM 1259 C CA . LYS A 1 169 ? 55.343 56.686 -45.810 1.00 55.17 169 LYS A CA 1
ATOM 1260 C C . LYS A 1 169 ? 56.561 56.230 -45.013 1.00 52.54 169 LYS A C 1
ATOM 1261 O O . LYS A 1 169 ? 56.503 55.353 -44.150 1.00 50.61 169 LYS A O 1
ATOM 1267 N N . GLU A 1 170 ? 57.677 56.849 -45.345 1.00 50.15 170 GLU A N 1
ATOM 1268 C CA . GLU A 1 170 ? 58.924 56.609 -44.672 1.00 49.48 170 GLU A CA 1
ATOM 1269 C C . GLU A 1 170 ? 58.850 57.156 -43.212 1.00 48.04 170 GLU A C 1
ATOM 1270 O O . GLU A 1 170 ? 58.072 58.065 -42.917 1.00 47.49 170 GLU A O 1
ATOM 1276 N N . VAL A 1 171 ? 59.615 56.539 -42.310 1.00 46.58 171 VAL A N 1
ATOM 1277 C CA . VAL A 1 171 ? 59.744 56.960 -40.899 1.00 45.75 171 VAL A CA 1
ATOM 1278 C C . VAL A 1 171 ? 61.203 57.066 -40.494 1.00 44.29 171 VAL A C 1
ATOM 1279 O O . VAL A 1 171 ? 62.033 56.363 -41.040 1.00 43.03 171 VAL A O 1
ATOM 1283 N N . VAL A 1 172 ? 61.520 57.909 -39.511 1.00 43.06 172 VAL A N 1
ATOM 1284 C CA . VAL A 1 172 ? 62.844 57.861 -38.874 1.00 42.71 172 VAL A CA 1
ATOM 1285 C C . VAL A 1 172 ? 62.789 56.866 -37.689 1.00 42.14 172 VAL A C 1
ATOM 1286 O O . VAL A 1 172 ? 61.678 56.546 -37.258 1.00 41.38 172 VAL A O 1
ATOM 1290 N N . VAL A 1 173 ? 63.944 56.421 -37.164 1.00 40.98 173 VAL A N 1
ATOM 1291 C CA . VAL A 1 173 ? 63.992 55.329 -36.188 1.00 41.77 173 VAL A CA 1
ATOM 1292 C C . VAL A 1 173 ? 63.141 55.621 -34.933 1.00 42.12 173 VAL A C 1
ATOM 1293 O O . VAL A 1 173 ? 62.445 54.735 -34.412 1.00 41.20 173 VAL A O 1
ATOM 1297 N N . LYS A 1 174 ? 63.220 56.860 -34.431 1.00 41.92 174 LYS A N 1
ATOM 1298 C CA . LYS A 1 174 ? 62.538 57.212 -33.173 1.00 42.46 174 LYS A CA 1
ATOM 1299 C C . LYS A 1 174 ? 61.025 57.158 -33.321 1.00 39.58 174 LYS A C 1
ATOM 1300 O O . LYS A 1 174 ? 60.338 57.057 -32.306 1.00 40.88 174 LYS A O 1
ATOM 1306 N N . ASP A 1 175 ? 60.503 57.207 -34.555 1.00 36.18 175 ASP A N 1
ATOM 1307 C CA . ASP A 1 175 ? 59.046 57.161 -34.801 1.00 35.08 175 ASP A CA 1
ATOM 1308 C C . ASP A 1 175 ? 58.516 55.718 -35.044 1.00 32.46 175 ASP A C 1
ATOM 1309 O O . ASP A 1 175 ? 57.364 55.562 -35.298 1.00 31.47 175 ASP A O 1
ATOM 1314 N N . LEU A 1 176 ? 59.383 54.709 -35.077 1.00 31.05 176 LEU A N 1
ATOM 1315 C CA . LEU A 1 176 ? 58.926 53.323 -35.246 1.00 30.83 176 LEU A CA 1
ATOM 1316 C C . LEU A 1 176 ? 58.027 52.872 -34.079 1.00 29.67 176 LEU A C 1
ATOM 1317 O O . LEU A 1 176 ? 58.315 53.177 -32.905 1.00 30.29 176 LEU A O 1
ATOM 1322 N N . LYS A 1 177 ? 56.974 52.128 -34.396 1.00 28.67 177 LYS A N 1
ATOM 1323 C CA . LYS A 1 177 ? 56.085 51.650 -33.378 1.00 29.44 177 LYS A CA 1
ATOM 1324 C C . LYS A 1 177 ? 56.855 50.607 -32.537 1.00 29.03 177 LYS A C 1
ATOM 1325 O O . LYS A 1 177 ? 57.613 49.793 -33.063 1.00 27.61 177 LYS A O 1
ATOM 1331 N N . ILE A 1 178 ? 56.724 50.697 -31.213 1.00 27.53 178 ILE A N 1
ATOM 1332 C CA . ILE A 1 178 ? 57.291 49.738 -30.260 1.00 29.09 178 ILE A CA 1
ATOM 1333 C C . ILE A 1 178 ? 56.084 49.084 -29.598 1.00 29.43 178 ILE A C 1
ATOM 1334 O O . ILE A 1 178 ? 55.269 49.755 -28.956 1.00 29.79 178 ILE A O 1
ATOM 1339 N N . LEU A 1 179 ? 55.979 47.759 -29.695 1.00 26.87 179 LEU A N 1
ATOM 1340 C CA . LEU A 1 179 ? 54.784 47.095 -29.210 1.00 26.72 179 LEU A CA 1
ATOM 1341 C C . LEU A 1 179 ? 55.133 46.090 -28.108 1.00 26.24 179 LEU A C 1
ATOM 1342 O O . LEU A 1 179 ? 56.048 45.323 -28.231 1.00 22.57 179 LEU A O 1
ATOM 1347 N N . ARG A 1 180 ? 54.424 46.148 -26.985 1.00 24.81 180 ARG A N 1
ATOM 1348 C CA . ARG A 1 180 ? 54.597 45.147 -25.947 1.00 24.21 180 ARG A CA 1
ATOM 1349 C C . ARG A 1 180 ? 53.899 43.850 -26.364 1.00 23.44 180 ARG A C 1
ATOM 1350 O O . ARG A 1 180 ? 52.745 43.873 -26.766 1.00 22.16 180 ARG A O 1
ATOM 1358 N N . VAL A 1 181 ? 54.544 42.708 -26.241 1.00 21.62 181 VAL A N 1
ATOM 1359 C CA . VAL A 1 181 ? 53.867 41.445 -26.593 1.00 22.30 181 VAL A CA 1
ATOM 1360 C C . VAL A 1 181 ? 53.880 40.509 -25.373 1.00 21.21 181 VAL A C 1
ATOM 1361 O O . VAL A 1 181 ? 54.857 40.365 -24.703 1.00 19.76 181 VAL A O 1
ATOM 1365 N N . LEU A 1 182 ? 52.762 39.842 -25.104 1.00 22.75 182 LEU A N 1
ATOM 1366 C CA . LEU A 1 182 ? 52.577 39.072 -23.863 1.00 22.40 182 LEU A CA 1
ATOM 1367 C C . LEU A 1 182 ? 52.639 37.550 -24.015 1.00 22.22 182 LEU A C 1
ATOM 1368 O O . LEU A 1 182 ? 52.854 36.832 -23.006 1.00 23.74 182 LEU A O 1
ATOM 1373 N N . THR A 1 183 ? 52.484 37.064 -25.229 1.00 20.30 183 THR A N 1
ATOM 1374 C CA . THR A 1 183 ? 52.608 35.641 -25.497 1.00 20.31 183 THR A CA 1
ATOM 1375 C C . THR A 1 183 ? 53.392 35.328 -26.733 1.00 19.64 183 THR A C 1
ATOM 1376 O O . THR A 1 183 ? 53.481 36.159 -27.661 1.00 19.17 183 THR A O 1
ATOM 1380 N N . LYS A 1 184 ? 53.848 34.073 -26.802 1.00 19.24 184 LYS A N 1
ATOM 1381 C CA . LYS A 1 184 ? 54.532 33.643 -27.983 1.00 20.29 184 LYS A CA 1
ATOM 1382 C C . LYS A 1 184 ? 53.635 33.734 -29.232 1.00 20.29 184 LYS A C 1
ATOM 1383 O O . LYS A 1 184 ? 54.089 34.043 -30.324 1.00 18.69 184 LYS A O 1
ATOM 1389 N N . GLU A 1 185 ? 52.339 33.461 -29.088 1.00 20.44 185 GLU A N 1
ATOM 1390 C CA . GLU A 1 185 ? 51.417 33.510 -30.219 1.00 20.82 185 GLU A CA 1
ATOM 1391 C C . GLU A 1 185 ? 51.324 34.915 -30.841 1.00 20.57 185 GLU A C 1
ATOM 1392 O O . GLU A 1 185 ? 51.306 35.066 -32.059 1.00 20.83 185 GLU A O 1
ATOM 1398 N N . GLU A 1 186 ? 51.243 35.917 -29.993 1.00 21.95 186 GLU A N 1
ATOM 1399 C CA . GLU A 1 186 ? 51.183 37.298 -30.416 1.00 22.22 186 GLU A CA 1
ATOM 1400 C C . GLU A 1 186 ? 52.497 37.704 -31.115 1.00 20.94 186 GLU A C 1
ATOM 1401 O O . GLU A 1 186 ? 52.464 38.443 -32.125 1.00 21.31 186 GLU A O 1
ATOM 1407 N N . LEU A 1 187 ? 53.617 37.266 -30.563 1.00 18.94 187 LEU A N 1
ATOM 1408 C CA . LEU A 1 187 ? 54.905 37.605 -31.185 1.00 18.20 187 LEU A CA 1
ATOM 1409 C C . LEU A 1 187 ? 54.994 36.969 -32.600 1.00 18.53 187 LEU A C 1
ATOM 1410 O O . LEU A 1 187 ? 55.445 37.587 -33.577 1.00 19.37 187 LEU A O 1
ATOM 1415 N N . ILE A 1 188 ? 54.587 35.699 -32.709 1.00 18.16 188 ILE A N 1
ATOM 1416 C CA . ILE A 1 188 ? 54.594 35.016 -33.962 1.00 18.44 188 ILE A CA 1
ATOM 1417 C C . ILE A 1 188 ? 53.648 35.623 -34.999 1.00 18.90 188 ILE A C 1
ATOM 1418 O O . ILE A 1 188 ? 54.025 35.756 -36.167 1.00 19.39 188 ILE A O 1
ATOM 1423 N N . LEU A 1 189 ? 52.472 36.044 -34.547 1.00 18.77 189 LEU A N 1
ATOM 1424 C CA . LEU A 1 189 ? 51.487 36.654 -35.440 1.00 20.47 189 LEU A CA 1
ATOM 1425 C C . LEU A 1 189 ? 52.034 37.999 -35.996 1.00 19.33 189 LEU A C 1
ATOM 1426 O O . LEU A 1 189 ? 51.883 38.285 -37.174 1.00 18.02 189 LEU A O 1
ATOM 1431 N N . LYS A 1 190 ? 52.725 38.770 -35.146 1.00 19.77 190 LYS A N 1
ATOM 1432 C CA . LYS A 1 190 ? 53.286 40.045 -35.603 1.00 20.52 190 LYS A CA 1
ATOM 1433 C C . LYS A 1 190 ? 54.452 39.849 -36.589 1.00 19.86 190 LYS A C 1
ATOM 1434 O O . LYS A 1 190 ? 54.550 40.562 -37.613 1.00 20.21 190 LYS A O 1
ATOM 1440 N N . MET A 1 191 ? 55.270 38.825 -36.369 1.00 20.32 191 MET A N 1
ATOM 1441 C CA . MET A 1 191 ? 56.310 38.506 -37.321 1.00 21.73 191 MET A CA 1
ATOM 1442 C C . MET A 1 191 ? 55.718 38.038 -38.655 1.00 20.77 191 MET A C 1
ATOM 1443 O O . MET A 1 191 ? 56.087 38.516 -39.708 1.00 20.37 191 MET A O 1
ATOM 1448 N N . ILE A 1 192 ? 54.766 37.099 -38.604 1.00 18.66 192 ILE A N 1
ATOM 1449 C CA . ILE A 1 192 ? 54.181 36.614 -39.833 1.00 19.12 192 ILE A CA 1
ATOM 1450 C C . ILE A 1 192 ? 53.537 37.716 -40.664 1.00 17.13 192 ILE A C 1
ATOM 1451 O O . ILE A 1 192 ? 53.739 37.808 -41.892 1.00 17.82 192 ILE A O 1
ATOM 1456 N N . ASP A 1 193 ? 52.747 38.565 -40.017 1.00 18.96 193 ASP A N 1
ATOM 1457 C CA . ASP A 1 193 ? 51.985 39.564 -40.702 1.00 19.79 193 ASP A CA 1
ATOM 1458 C C . ASP A 1 193 ? 52.897 40.641 -41.326 1.00 20.00 193 ASP A C 1
ATOM 1459 O O . ASP A 1 193 ? 52.596 41.119 -42.415 1.00 18.71 193 ASP A O 1
ATOM 1464 N N . GLY A 1 194 ? 54.011 40.931 -40.655 1.00 19.09 194 GLY A N 1
ATOM 1465 C CA . GLY A 1 194 ? 55.020 41.836 -41.165 1.00 19.21 194 GLY A CA 1
ATOM 1466 C C . GLY A 1 194 ? 55.774 41.290 -42.384 1.00 17.61 194 GLY A C 1
ATOM 1467 O O . GLY A 1 194 ? 55.959 41.976 -43.431 1.00 18.00 194 GLY A O 1
ATOM 1468 N N . VAL A 1 195 ? 56.163 40.007 -42.314 1.00 17.09 195 VAL A N 1
ATOM 1469 C CA . VAL A 1 195 ? 56.728 39.370 -43.477 1.00 17.47 195 VAL A CA 1
ATOM 1470 C C . VAL A 1 195 ? 55.770 39.361 -44.677 1.00 16.72 195 VAL A C 1
ATOM 1471 O O . VAL A 1 195 ? 56.165 39.612 -45.803 1.00 17.50 195 VAL A O 1
ATOM 1475 N N . LEU A 1 196 ? 54.469 39.062 -44.438 1.00 15.70 196 LEU A N 1
ATOM 1476 C CA . LEU A 1 196 ? 53.515 39.021 -45.516 1.00 16.69 196 LEU A CA 1
ATOM 1477 C C . LEU A 1 196 ? 53.215 40.429 -46.122 1.00 16.30 196 LEU A C 1
ATOM 1478 O O . LEU A 1 196 ? 53.118 40.570 -47.355 1.00 15.72 196 LEU A O 1
ATOM 1483 N N . LEU A 1 197 ? 53.206 41.424 -45.258 1.00 17.93 197 LEU A N 1
ATOM 1484 C CA . LEU A 1 197 ? 53.038 42.800 -45.700 1.00 19.14 197 LEU A CA 1
ATOM 1485 C C . LEU A 1 197 ? 54.235 43.215 -46.626 1.00 18.29 197 LEU A C 1
ATOM 1486 O O . LEU A 1 197 ? 54.041 43.813 -47.704 1.00 16.87 197 LEU A O 1
ATOM 1491 N N . ARG A 1 198 ? 55.456 42.864 -46.214 1.00 18.02 198 ARG A N 1
ATOM 1492 C CA . ARG A 1 198 ? 56.600 43.149 -47.077 1.00 19.71 198 ARG A CA 1
ATOM 1493 C C . ARG A 1 198 ? 56.561 42.388 -48.427 1.00 20.56 198 ARG A C 1
ATOM 1494 O O . ARG A 1 198 ? 56.986 42.866 -49.480 1.00 19.52 198 ARG A O 1
ATOM 1502 N N . LYS A 1 199 ? 55.997 41.177 -48.414 1.00 19.28 199 LYS A N 1
ATOM 1503 C CA . LYS A 1 199 ? 55.823 40.412 -49.602 1.00 22.02 199 LYS A CA 1
ATOM 1504 C C . LYS A 1 199 ? 54.831 41.037 -50.644 1.00 22.81 199 LYS A C 1
ATOM 1505 O O . LYS A 1 199 ? 55.039 40.899 -51.842 1.00 24.89 199 LYS A O 1
ATOM 1511 N N . ILE A 1 200 ? 53.829 41.792 -50.177 1.00 22.49 200 ILE A N 1
ATOM 1512 C CA . ILE A 1 200 ? 52.901 42.516 -51.028 1.00 24.32 200 ILE A CA 1
ATOM 1513 C C . ILE A 1 200 ? 53.583 43.697 -51.699 1.00 24.89 200 ILE A C 1
ATOM 1514 O O . ILE A 1 200 ? 53.227 44.041 -52.790 1.00 25.33 200 ILE A O 1
ATOM 1519 N N . GLY A 1 201 ? 54.600 44.284 -51.058 1.00 23.14 201 GLY A N 1
ATOM 1520 C CA . GLY A 1 201 ? 55.294 45.408 -51.646 1.00 23.55 201 GLY A CA 1
ATOM 1521 C C . GLY A 1 201 ? 54.782 46.725 -51.081 1.00 24.49 201 GLY A C 1
ATOM 1522 O O . GLY A 1 201 ? 53.963 47.342 -51.716 1.00 25.20 201 GLY A O 1
ATOM 1523 N N . VAL A 1 202 ? 55.328 47.181 -49.976 1.00 24.82 202 VAL A N 1
ATOM 1524 C CA . VAL A 1 202 ? 54.875 48.460 -49.415 1.00 27.20 202 VAL A CA 1
ATOM 1525 C C . VAL A 1 202 ? 55.166 49.697 -50.283 1.00 26.36 202 VAL A C 1
ATOM 1526 O O . VAL A 1 202 ? 54.474 50.743 -50.224 1.00 26.65 202 VAL A O 1
ATOM 1530 N N . ASN A 1 203 ? 56.199 49.608 -51.104 1.00 23.23 203 ASN A N 1
ATOM 1531 C CA . ASN A 1 203 ? 56.508 50.634 -52.053 1.00 23.82 203 ASN A CA 1
ATOM 1532 C C . ASN A 1 203 ? 56.088 50.256 -53.505 1.00 23.87 203 ASN A C 1
ATOM 1533 O O . ASN A 1 203 ? 56.622 50.824 -54.445 1.00 26.83 203 ASN A O 1
ATOM 1538 N N . SER A 1 204 ? 55.273 49.230 -53.678 1.00 26.02 204 SER A N 1
ATOM 1539 C CA . SER A 1 204 ? 54.795 48.814 -55.006 1.00 27.38 204 SER A CA 1
ATOM 1540 C C . SER A 1 204 ? 55.857 48.380 -55.963 1.00 26.82 204 SER A C 1
ATOM 1541 O O . SER A 1 204 ? 55.711 48.561 -57.175 1.00 28.58 204 SER A O 1
ATOM 1544 N N . GLN A 1 205 ? 56.950 47.808 -55.444 1.00 23.70 205 GLN A N 1
ATOM 1545 C CA . GLN A 1 205 ? 58.005 47.303 -56.303 1.00 23.96 205 GLN A CA 1
ATOM 1546 C C . GLN A 1 205 ? 57.928 45.804 -56.459 1.00 20.04 205 GLN A C 1
ATOM 1547 O O . GLN A 1 205 ? 57.424 45.119 -55.545 1.00 19.55 205 GLN A O 1
ATOM 1553 N N . ASN A 1 206 ? 58.295 45.317 -57.634 1.00 18.47 206 ASN A N 1
ATOM 1554 C CA . ASN A 1 206 ? 58.196 43.880 -57.947 1.00 18.14 206 ASN A CA 1
ATOM 1555 C C . ASN A 1 206 ? 59.187 43.103 -57.051 1.00 18.58 206 ASN A C 1
ATOM 1556 O O . ASN A 1 206 ? 60.427 43.450 -57.034 1.00 16.47 206 ASN A O 1
ATOM 1561 N N . ASP A 1 207 ? 58.725 42.029 -56.375 1.00 17.93 207 ASP A N 1
ATOM 1562 C CA . ASP A 1 207 ? 59.540 41.262 -55.409 1.00 18.60 207 ASP A CA 1
ATOM 1563 C C . ASP A 1 207 ? 60.351 42.206 -54.478 1.00 17.53 207 ASP A C 1
ATOM 1564 O O . ASP A 1 207 ? 61.589 42.107 -54.307 1.00 17.18 207 ASP A O 1
ATOM 1569 N N . GLU A 1 208 ? 59.642 43.106 -53.844 1.00 17.06 208 GLU A N 1
ATOM 1570 C CA . GLU A 1 208 ? 60.219 44.037 -52.910 1.00 17.69 208 GLU A CA 1
ATOM 1571 C C . GLU A 1 208 ? 60.888 43.358 -51.727 1.00 17.96 208 GLU A C 1
ATOM 1572 O O . GLU A 1 208 ? 61.929 43.824 -51.250 1.00 17.18 208 GLU A O 1
ATOM 1578 N N . SER A 1 209 ? 60.388 42.191 -51.302 1.00 16.05 209 SER A N 1
ATOM 1579 C CA . SER A 1 209 ? 60.995 41.497 -50.216 1.00 18.13 209 SER A CA 1
ATOM 1580 C C . SER A 1 209 ? 62.463 41.090 -50.554 1.00 17.72 209 SER A C 1
ATOM 1581 O O . SER A 1 209 ? 63.306 41.167 -49.679 1.00 18.14 209 SER A O 1
ATOM 1584 N N . SER A 1 210 ? 62.737 40.670 -51.783 1.00 16.39 210 SER A N 1
ATOM 1585 C CA . SER A 1 210 ? 64.104 40.297 -52.212 1.00 15.11 210 SER A CA 1
ATOM 1586 C C . SER A 1 210 ? 64.974 41.514 -52.321 1.00 15.05 210 SER A C 1
ATOM 1587 O O . SER A 1 210 ? 66.166 41.366 -52.453 1.00 16.95 210 SER A O 1
ATOM 1590 N N . ARG A 1 211 ? 64.364 42.657 -52.466 1.00 13.78 211 ARG A N 1
ATOM 1591 C CA . ARG A 1 211 ? 65.094 43.941 -52.789 1.00 15.83 211 ARG A CA 1
ATOM 1592 C C . ARG A 1 211 ? 65.124 44.938 -51.610 1.00 16.08 211 ARG A C 1
ATOM 1593 O O . ARG A 1 211 ? 65.365 46.149 -51.747 1.00 15.94 211 ARG A O 1
ATOM 1601 N N . SER A 1 212 ? 64.950 44.414 -50.412 1.00 15.11 212 SER A N 1
ATOM 1602 C CA . SER A 1 212 ? 64.949 45.146 -49.149 1.00 16.24 212 SER A CA 1
ATOM 1603 C C . SER A 1 212 ? 65.421 44.271 -48.002 1.00 15.87 212 SER A C 1
ATOM 1604 O O . SER A 1 212 ? 65.470 43.019 -48.123 1.00 15.67 212 SER A O 1
ATOM 1607 N N . HIS A 1 213 ? 65.816 44.899 -46.906 1.00 17.17 213 HIS A N 1
ATOM 1608 C CA . HIS A 1 213 ? 66.155 44.223 -45.672 1.00 17.00 213 HIS A CA 1
ATOM 1609 C C . HIS A 1 213 ? 64.961 44.355 -44.712 1.00 17.82 213 HIS A C 1
ATOM 1610 O O . HIS A 1 213 ? 64.165 45.293 -44.831 1.00 17.84 213 HIS A O 1
ATOM 1617 N N . ALA A 1 214 ? 64.839 43.381 -43.805 1.00 17.30 214 ALA A N 1
ATOM 1618 C CA . ALA A 1 214 ? 63.887 43.519 -42.719 1.00 16.83 214 ALA A CA 1
ATOM 1619 C C . ALA A 1 214 ? 64.506 43.191 -41.414 1.00 14.71 214 ALA A C 1
ATOM 1620 O O . ALA A 1 214 ? 65.246 42.174 -41.286 1.00 16.47 214 ALA A O 1
ATOM 1622 N N . ILE A 1 215 ? 64.205 43.960 -40.398 1.00 15.59 215 ILE A N 1
ATOM 1623 C CA . ILE A 1 215 ? 64.738 43.830 -39.080 1.00 15.97 215 ILE A CA 1
ATOM 1624 C C . ILE A 1 215 ? 63.624 43.754 -38.017 1.00 16.34 215 ILE A C 1
ATOM 1625 O O . ILE A 1 215 ? 62.804 44.651 -37.919 1.00 17.60 215 ILE A O 1
ATOM 1630 N N . LEU A 1 216 ? 63.585 42.640 -37.301 1.00 18.34 216 LEU A N 1
ATOM 1631 C CA . LEU A 1 216 ? 62.669 42.474 -36.123 1.00 18.85 216 LEU A CA 1
ATOM 1632 C C . LEU A 1 216 ? 63.538 42.538 -34.883 1.00 19.28 216 LEU A C 1
ATOM 1633 O O . LEU A 1 216 ? 64.415 41.685 -34.708 1.00 17.99 216 LEU A O 1
ATOM 1638 N N . ASN A 1 217 ? 63.362 43.578 -34.068 1.00 19.95 217 ASN A N 1
ATOM 1639 C CA . ASN A 1 217 ? 64.068 43.702 -32.784 1.00 21.37 217 ASN A CA 1
ATOM 1640 C C . ASN A 1 217 ? 63.173 43.257 -31.597 1.00 20.34 217 ASN A C 1
ATOM 1641 O O . ASN A 1 217 ? 62.018 43.678 -31.534 1.00 19.34 217 ASN A O 1
ATOM 1646 N N . ILE A 1 218 ? 63.701 42.331 -30.790 1.00 20.00 218 ILE A N 1
ATOM 1647 C CA . ILE A 1 218 ? 63.011 41.815 -29.600 1.00 20.32 218 ILE A CA 1
ATOM 1648 C C . ILE A 1 218 ? 63.843 42.299 -28.403 1.00 21.44 218 ILE A C 1
ATOM 1649 O O . ILE A 1 218 ? 64.963 41.837 -28.190 1.00 21.42 218 ILE A O 1
ATOM 1654 N N . ASP A 1 219 ? 63.296 43.225 -27.633 1.00 20.95 219 ASP A N 1
ATOM 1655 C CA . ASP A 1 219 ? 63.945 43.778 -26.445 1.00 21.99 219 ASP A CA 1
ATOM 1656 C C . ASP A 1 219 ? 63.261 43.374 -25.107 1.00 21.63 219 ASP A C 1
ATOM 1657 O O . ASP A 1 219 ? 62.073 43.532 -24.957 1.00 22.38 219 ASP A O 1
ATOM 1662 N N . LEU A 1 220 ? 64.040 42.842 -24.208 1.00 21.93 220 LEU A N 1
ATOM 1663 C CA . LEU A 1 220 ? 63.642 42.518 -22.847 1.00 20.68 220 LEU A CA 1
ATOM 1664 C C . LEU A 1 220 ? 63.852 43.818 -22.016 1.00 22.89 220 LEU A C 1
ATOM 1665 O O . LEU A 1 220 ? 64.950 44.295 -21.949 1.00 23.81 220 LEU A O 1
ATOM 1670 N N . LYS A 1 221 ? 62.804 44.381 -21.450 1.00 24.16 221 LYS A N 1
ATOM 1671 C CA . LYS A 1 221 ? 62.949 45.657 -20.693 1.00 26.49 221 LYS A CA 1
ATOM 1672 C C . LYS A 1 221 ? 62.413 45.513 -19.257 1.00 27.81 221 LYS A C 1
ATOM 1673 O O . LYS A 1 221 ? 61.454 44.744 -18.990 1.00 26.52 221 LYS A O 1
ATOM 1679 N N . ASP A 1 222 ? 63.063 46.236 -18.351 1.00 28.97 222 ASP A N 1
ATOM 1680 C CA . ASP A 1 222 ? 62.540 46.550 -17.006 1.00 31.17 222 ASP A CA 1
ATOM 1681 C C . ASP A 1 222 ? 61.414 47.544 -17.194 1.00 31.04 222 ASP A C 1
ATOM 1682 O O . ASP A 1 222 ? 61.661 48.644 -17.645 1.00 32.44 222 ASP A O 1
ATOM 1687 N N . ILE A 1 223 ? 60.174 47.141 -16.956 1.00 31.96 223 ILE A N 1
ATOM 1688 C CA . ILE A 1 223 ? 59.036 47.919 -17.415 1.00 35.40 223 ILE A CA 1
ATOM 1689 C C . ILE A 1 223 ? 58.982 49.291 -16.737 1.00 38.82 223 ILE A C 1
ATOM 1690 O O . ILE A 1 223 ? 58.646 50.276 -17.389 1.00 40.08 223 ILE A O 1
ATOM 1695 N N . ASN A 1 224 ? 59.281 49.342 -15.445 1.00 41.34 224 ASN A N 1
ATOM 1696 C CA . ASN A 1 224 ? 59.162 50.608 -14.685 1.00 44.11 224 ASN A CA 1
ATOM 1697 C C . ASN A 1 224 ? 60.331 51.541 -14.988 1.00 43.79 224 ASN A C 1
ATOM 1698 O O . ASN A 1 224 ? 60.092 52.711 -15.219 1.00 44.27 224 ASN A O 1
ATOM 1703 N N . LYS A 1 225 ? 61.565 51.029 -15.013 1.00 44.24 225 LYS A N 1
ATOM 1704 C CA . LYS A 1 225 ? 62.743 51.827 -15.405 1.00 44.94 225 LYS A CA 1
ATOM 1705 C C . LYS A 1 225 ? 62.845 52.137 -16.907 1.00 45.26 225 LYS A C 1
ATOM 1706 O O . LYS A 1 225 ? 63.667 52.974 -17.323 1.00 46.02 225 LYS A O 1
ATOM 1712 N N . ASN A 1 226 ? 62.041 51.449 -17.720 1.00 45.24 226 ASN A N 1
ATOM 1713 C CA . ASN A 1 226 ? 62.124 51.541 -19.183 1.00 44.74 226 ASN A CA 1
ATOM 1714 C C . ASN A 1 226 ? 63.546 51.401 -19.732 1.00 42.90 226 ASN A C 1
ATOM 1715 O O . ASN A 1 226 ? 63.945 52.115 -20.655 1.00 42.85 226 ASN A O 1
ATOM 1720 N N . THR A 1 227 ? 64.290 50.443 -19.188 1.00 40.63 227 THR A N 1
ATOM 1721 C CA . THR A 1 227 ? 65.639 50.147 -19.642 1.00 38.97 227 THR A CA 1
ATOM 1722 C C . THR A 1 227 ? 65.762 48.723 -20.196 1.00 36.85 227 THR A C 1
ATOM 1723 O O . THR A 1 227 ? 65.061 47.814 -19.752 1.00 33.62 227 THR A O 1
ATOM 1727 N N . SER A 1 228 ? 66.708 48.540 -21.110 1.00 34.94 228 SER A N 1
ATOM 1728 C CA . SER A 1 228 ? 66.959 47.233 -21.701 1.00 33.08 228 SER A CA 1
ATOM 1729 C C . SER A 1 228 ? 67.814 46.335 -20.838 1.00 31.80 228 SER A C 1
ATOM 1730 O O . SER A 1 228 ? 68.827 46.759 -20.270 1.00 32.48 228 SER A O 1
ATOM 1733 N N . LEU A 1 229 ? 67.424 45.054 -20.780 1.00 27.81 229 LEU A N 1
ATOM 1734 C CA . LEU A 1 229 ? 68.112 44.020 -20.060 1.00 26.98 229 LEU A CA 1
ATOM 1735 C C . LEU A 1 229 ? 68.678 42.957 -21.021 1.00 25.77 229 LEU A C 1
ATOM 1736 O O . LEU A 1 229 ? 69.014 41.847 -20.607 1.00 27.44 229 LEU A O 1
ATOM 1741 N N . GLY A 1 230 ? 68.713 43.280 -22.310 1.00 23.98 230 GLY A N 1
ATOM 1742 C CA . GLY A 1 230 ? 69.172 42.370 -23.371 1.00 23.18 230 GLY A CA 1
ATOM 1743 C C . GLY A 1 230 ? 68.188 42.422 -24.530 1.00 20.99 230 GLY A C 1
ATOM 1744 O O . GLY A 1 230 ? 67.041 42.839 -24.369 1.00 21.65 230 GLY A O 1
ATOM 1745 N N . LYS A 1 231 ? 68.638 42.041 -25.707 1.00 21.27 231 LYS A N 1
ATOM 1746 C CA . LYS A 1 231 ? 67.818 42.057 -26.907 1.00 22.02 231 LYS A CA 1
ATOM 1747 C C . LYS A 1 231 ? 68.363 41.092 -27.973 1.00 20.97 231 LYS A C 1
ATOM 1748 O O . LYS A 1 231 ? 69.542 40.708 -27.985 1.00 18.47 231 LYS A O 1
ATOM 1754 N N . ILE A 1 232 ? 67.491 40.719 -28.895 1.00 19.61 232 ILE A N 1
ATOM 1755 C CA . ILE A 1 232 ? 67.860 39.991 -30.076 1.00 19.05 232 ILE A CA 1
ATOM 1756 C C . ILE A 1 232 ? 67.140 40.543 -31.298 1.00 18.41 232 ILE A C 1
ATOM 1757 O O . ILE A 1 232 ? 65.887 40.784 -31.301 1.00 18.28 232 ILE A O 1
ATOM 1762 N N . ALA A 1 233 ? 67.928 40.804 -32.347 1.00 18.42 233 ALA A N 1
ATOM 1763 C CA . ALA A 1 233 ? 67.437 41.234 -33.647 1.00 17.48 233 ALA A CA 1
ATOM 1764 C C . ALA A 1 233 ? 67.562 40.101 -34.695 1.00 19.31 233 ALA A C 1
ATOM 1765 O O . ALA A 1 233 ? 68.598 39.381 -34.737 1.00 18.38 233 ALA A O 1
ATOM 1767 N N . PHE A 1 234 ? 66.492 39.859 -35.447 1.00 17.33 234 PHE A N 1
ATOM 1768 C CA . PHE A 1 234 ? 66.490 38.954 -36.570 1.00 17.17 234 PHE A CA 1
ATOM 1769 C C . PHE A 1 234 ? 66.482 39.795 -37.830 1.00 18.31 234 PHE A C 1
ATOM 1770 O O . PHE A 1 234 ? 65.554 40.666 -38.000 1.00 18.56 234 PHE A O 1
ATOM 1778 N N . ILE A 1 235 ? 67.506 39.605 -38.697 1.00 17.78 235 ILE A N 1
ATOM 1779 C CA . ILE A 1 235 ? 67.683 40.430 -39.911 1.00 17.55 235 ILE A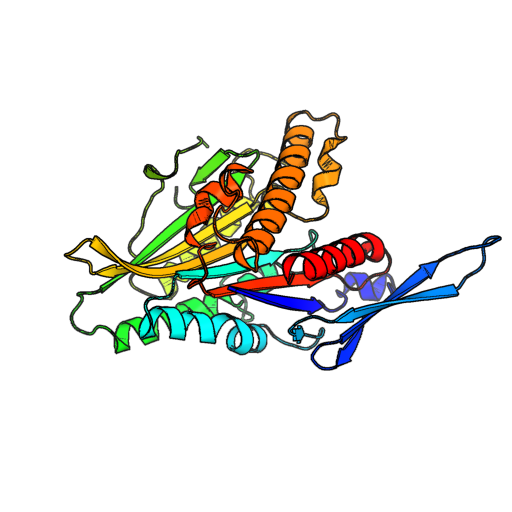 CA 1
ATOM 1780 C C . ILE A 1 235 ? 67.619 39.544 -41.151 1.00 18.55 235 ILE A C 1
ATOM 1781 O O . ILE A 1 235 ? 68.415 38.627 -41.289 1.00 17.30 235 ILE A O 1
ATOM 1786 N N . ASP A 1 236 ? 66.605 39.746 -41.981 1.00 16.89 236 ASP A N 1
ATOM 1787 C CA . ASP A 1 236 ? 66.474 39.092 -43.237 1.00 17.69 236 ASP A CA 1
ATOM 1788 C C . ASP A 1 236 ? 67.037 40.023 -44.303 1.00 16.34 236 ASP A C 1
ATOM 1789 O O . ASP A 1 236 ? 66.448 41.051 -44.606 1.00 16.32 236 ASP A O 1
ATOM 1794 N N . LEU A 1 237 ? 68.255 39.748 -44.754 1.00 15.81 237 LEU A N 1
ATOM 1795 C CA . LEU A 1 237 ? 68.919 40.663 -45.746 1.00 15.38 237 LEU A CA 1
ATOM 1796 C C . LEU A 1 237 ? 68.313 40.572 -47.143 1.00 15.67 237 LEU A C 1
ATOM 1797 O O . LEU A 1 237 ? 67.680 39.497 -47.501 1.00 14.86 237 LEU A O 1
ATOM 1802 N N . ALA A 1 238 ? 68.405 41.633 -47.929 1.00 16.01 238 ALA A N 1
ATOM 1803 C CA . ALA A 1 238 ? 68.143 41.630 -49.367 1.00 15.64 238 ALA A CA 1
ATOM 1804 C C . ALA A 1 238 ? 68.897 40.445 -50.031 1.00 15.05 238 ALA A C 1
ATOM 1805 O O . ALA A 1 238 ? 69.985 39.992 -49.538 1.00 16.12 238 ALA A O 1
ATOM 1807 N N . GLY A 1 239 ? 68.342 39.947 -51.121 1.00 15.07 239 GLY A N 1
ATOM 1808 C CA . GLY A 1 239 ? 68.972 38.975 -51.971 1.00 15.96 239 GLY A CA 1
ATOM 1809 C C . GLY A 1 239 ? 70.376 39.412 -52.404 1.00 15.09 239 GLY A C 1
ATOM 1810 O O . GLY A 1 239 ? 70.530 40.499 -52.892 1.00 16.68 239 GLY A O 1
ATOM 1811 N N . SER A 1 240 ? 71.339 38.549 -52.134 1.00 15.97 240 SER A N 1
ATOM 1812 C CA . SER A 1 240 ? 72.725 38.868 -52.355 1.00 18.36 240 SER A CA 1
ATOM 1813 C C . SER A 1 240 ? 73.041 38.996 -53.840 1.00 20.14 240 SER A C 1
ATOM 1814 O O . SER A 1 240 ? 74.066 39.583 -54.176 1.00 20.25 240 SER A O 1
ATOM 1817 N N . GLU A 1 241 ? 72.184 38.469 -54.721 1.00 18.46 241 GLU A N 1
ATOM 1818 C CA . GLU A 1 241 ? 72.304 38.685 -56.176 1.00 19.36 241 GLU A CA 1
ATOM 1819 C C . GLU A 1 241 ? 71.783 40.055 -56.675 1.00 19.40 241 GLU A C 1
ATOM 1820 O O . GLU A 1 241 ? 72.041 40.430 -57.843 1.00 20.17 241 GLU A O 1
ATOM 1826 N N . ARG A 1 242 ? 70.981 40.739 -55.857 1.00 17.17 242 ARG A N 1
ATOM 1827 C CA . ARG A 1 242 ? 70.251 41.907 -56.258 1.00 17.54 242 ARG A CA 1
ATOM 1828 C C . ARG A 1 242 ? 71.102 43.126 -56.559 1.00 19.02 242 ARG A C 1
ATOM 1829 O O . ARG A 1 242 ? 70.591 44.125 -57.013 1.00 17.46 242 ARG A O 1
ATOM 1837 N N . GLY A 1 243 ? 72.413 43.055 -56.291 1.00 20.21 243 GLY A N 1
ATOM 1838 C CA . GLY A 1 243 ? 73.250 44.195 -56.694 1.00 19.90 243 GLY A CA 1
ATOM 1839 C C . GLY A 1 243 ? 73.269 44.322 -58.220 1.00 20.98 243 GLY A C 1
ATOM 1840 O O . GLY A 1 243 ? 73.518 45.393 -58.739 1.00 21.24 243 GLY A O 1
ATOM 1841 N N . ALA A 1 244 ? 72.918 43.254 -58.946 1.00 19.68 244 ALA A N 1
ATOM 1842 C CA . ALA A 1 244 ? 72.711 43.280 -60.410 1.00 20.09 244 ALA A CA 1
ATOM 1843 C C . ALA A 1 244 ? 71.633 44.208 -60.912 1.00 19.70 244 ALA A C 1
ATOM 1844 O O . ALA A 1 244 ? 71.620 44.611 -62.095 1.00 20.78 244 ALA A O 1
ATOM 1846 N N . ASP A 1 245 ? 70.740 44.626 -60.013 1.00 19.22 245 ASP A N 1
ATOM 1847 C CA . ASP A 1 245 ? 69.745 45.606 -60.304 1.00 18.79 245 ASP A CA 1
ATOM 1848 C C . ASP A 1 245 ? 70.343 46.968 -60.690 1.00 20.13 245 ASP A C 1
ATOM 1849 O O . ASP A 1 245 ? 69.658 47.833 -61.208 1.00 20.61 245 ASP A O 1
ATOM 1854 N N . THR A 1 246 ? 71.634 47.178 -60.371 1.00 20.92 246 THR A N 1
ATOM 1855 C CA . THR A 1 246 ? 72.176 48.494 -60.619 1.00 22.50 246 THR A CA 1
ATOM 1856 C C . THR A 1 246 ? 72.237 48.890 -62.111 1.00 22.49 246 THR A C 1
ATOM 1857 O O . THR A 1 246 ? 72.266 50.084 -62.446 1.00 23.07 246 THR A O 1
ATOM 1861 N N . VAL A 1 247 ? 72.237 47.922 -63.004 1.00 24.12 247 VAL A N 1
ATOM 1862 C CA . V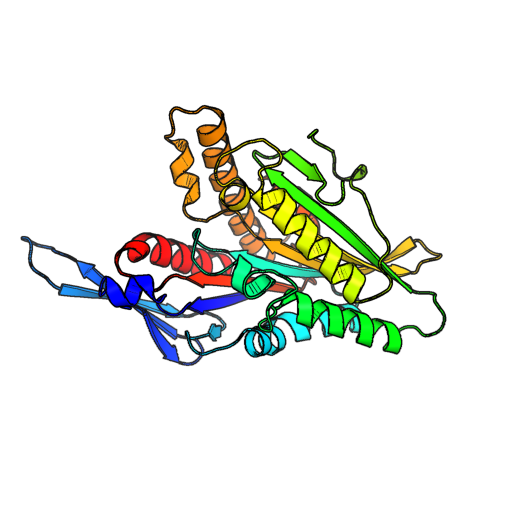AL A 1 247 ? 72.189 48.170 -64.451 1.00 26.58 247 VAL A CA 1
ATOM 1863 C C . VAL A 1 247 ? 70.798 48.370 -65.035 1.00 27.76 247 VAL A C 1
ATOM 1864 O O . VAL A 1 247 ? 70.660 48.613 -66.218 1.00 28.92 247 VAL A O 1
ATOM 1868 N N . SER A 1 248 ? 69.752 48.223 -64.221 1.00 28.18 248 SER A N 1
ATOM 1869 C CA . SER A 1 248 ? 68.405 48.344 -64.736 1.00 28.71 248 SER A CA 1
ATOM 1870 C C . SER A 1 248 ? 68.155 49.746 -65.295 1.00 29.42 248 SER A C 1
ATOM 1871 O O . SER A 1 248 ? 68.689 50.756 -64.794 1.00 29.40 248 SER A O 1
ATOM 1874 N N . GLN A 1 249 ? 67.331 49.831 -66.326 1.00 31.98 249 GLN A N 1
ATOM 1875 C CA . GLN A 1 249 ? 66.902 51.158 -66.804 1.00 33.64 249 GLN A CA 1
ATOM 1876 C C . GLN A 1 249 ? 65.677 51.693 -66.050 1.00 33.55 249 GLN A C 1
ATOM 1877 O O . GLN A 1 249 ? 65.296 52.826 -66.241 1.00 33.75 249 GLN A O 1
ATOM 1883 N N . ASN A 1 250 ? 65.081 50.891 -65.164 1.00 32.73 250 ASN A N 1
ATOM 1884 C CA . ASN A 1 250 ? 64.054 51.389 -64.231 1.00 32.15 250 ASN A CA 1
ATOM 1885 C C . ASN A 1 250 ? 64.796 52.087 -63.116 1.00 31.77 250 ASN A C 1
ATOM 1886 O O . ASN A 1 250 ? 65.629 51.466 -62.440 1.00 29.22 250 ASN A O 1
ATOM 1891 N N . LYS A 1 251 ? 64.533 53.375 -62.931 1.00 31.55 251 LYS A N 1
ATOM 1892 C CA . LYS A 1 251 ? 65.242 54.147 -61.941 1.00 33.45 251 LYS A CA 1
ATOM 1893 C C . LYS A 1 251 ? 65.130 53.634 -60.457 1.00 32.03 251 LYS A C 1
ATOM 1894 O O . LYS A 1 251 ? 66.110 53.657 -59.703 1.00 29.80 251 LYS A O 1
ATOM 1900 N N . GLN A 1 252 ? 63.942 53.220 -60.032 1.00 31.00 252 GLN A N 1
ATOM 1901 C CA . GLN A 1 252 ? 63.799 52.625 -58.691 1.00 30.37 252 GLN A CA 1
ATOM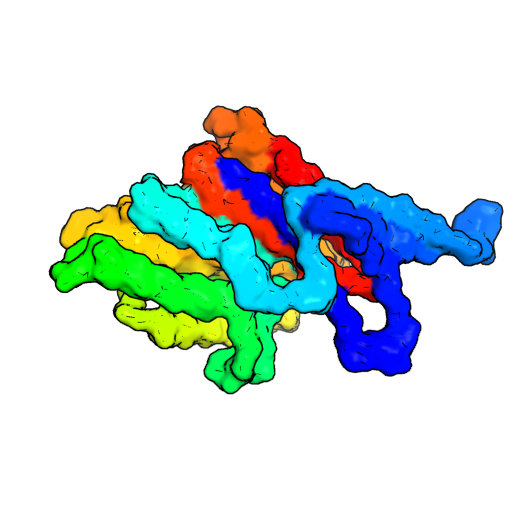 1902 C C . GLN A 1 252 ? 64.632 51.371 -58.490 1.00 26.54 252 GLN A C 1
ATOM 1903 O O . GLN A 1 252 ? 65.190 51.206 -57.418 1.00 25.27 252 GLN A O 1
ATOM 1909 N N . THR A 1 253 ? 64.625 50.503 -59.495 1.00 24.80 253 THR A N 1
ATOM 1910 C CA . THR A 1 253 ? 65.312 49.229 -59.465 1.00 22.88 253 THR A CA 1
ATOM 1911 C C . THR A 1 253 ? 66.832 49.524 -59.428 1.00 22.26 253 THR A C 1
ATOM 1912 O O . THR A 1 253 ? 67.531 48.944 -58.608 1.00 18.69 253 THR A O 1
ATOM 1916 N N . GLN A 1 254 ? 67.281 50.469 -60.273 1.00 21.65 254 GLN A N 1
ATOM 1917 C CA . GLN A 1 254 ? 68.686 50.905 -60.242 1.00 22.73 254 GLN A CA 1
ATOM 1918 C C . GLN A 1 254 ? 69.114 51.337 -58.830 1.00 21.76 254 GLN A C 1
ATOM 1919 O O . GLN A 1 254 ? 70.174 50.943 -58.340 1.00 21.69 254 GLN A O 1
ATOM 1925 N N . THR A 1 255 ? 68.297 52.165 -58.194 1.00 22.82 255 THR A N 1
ATOM 1926 C CA . THR A 1 255 ? 68.515 52.640 -56.846 1.00 22.88 255 THR A CA 1
ATOM 1927 C C . THR A 1 255 ? 68.560 51.525 -55.810 1.00 21.49 255 THR A C 1
ATOM 1928 O O . THR A 1 255 ? 69.423 51.482 -54.930 1.00 19.55 255 THR A O 1
ATOM 1932 N N . ASP A 1 256 ? 67.667 50.535 -55.887 1.00 21.47 256 ASP A N 1
ATOM 1933 C CA . ASP A 1 256 ? 67.791 49.438 -54.948 1.00 19.28 256 ASP A CA 1
ATOM 1934 C C . ASP A 1 256 ? 69.076 48.671 -55.174 1.00 19.31 256 ASP A C 1
ATOM 1935 O O . ASP A 1 256 ? 69.698 48.249 -54.218 1.00 19.34 256 ASP A O 1
ATOM 1940 N N . GLY A 1 257 ? 69.503 48.465 -56.419 1.00 18.65 257 GLY A N 1
ATOM 1941 C CA . GLY A 1 257 ? 70.742 47.805 -56.679 1.00 18.20 257 GLY A CA 1
ATOM 1942 C C . GLY A 1 257 ? 71.916 48.504 -56.021 1.00 19.16 257 GLY A C 1
ATOM 1943 O O . GLY A 1 257 ? 72.755 47.801 -55.409 1.00 18.63 257 GLY A O 1
ATOM 1944 N N . ALA A 1 258 ? 71.995 49.818 -56.154 1.00 19.66 258 ALA A N 1
ATOM 1945 C CA . ALA A 1 258 ? 73.168 50.549 -55.587 1.00 20.70 258 ALA A CA 1
ATOM 1946 C C . ALA A 1 258 ? 73.111 50.454 -54.066 1.00 19.75 258 ALA A C 1
ATOM 1947 O O . ALA A 1 258 ? 74.107 50.321 -53.385 1.00 19.52 258 ALA A O 1
ATOM 1949 N N . ASN A 1 259 ? 71.884 50.544 -53.520 1.00 19.21 259 ASN A N 1
ATOM 1950 C CA . ASN A 1 259 ? 71.716 50.498 -52.090 1.00 18.68 259 ASN A CA 1
ATOM 1951 C C . ASN A 1 259 ? 72.055 49.141 -51.495 1.00 19.39 259 ASN A C 1
ATOM 1952 O O . ASN A 1 259 ? 72.543 49.089 -50.366 1.00 18.09 259 ASN A O 1
ATOM 1957 N N . ILE A 1 260 ? 71.738 48.044 -52.214 1.00 17.17 260 ILE A N 1
ATOM 1958 C CA . ILE A 1 260 ? 71.957 46.719 -51.702 1.00 17.81 260 ILE A CA 1
ATOM 1959 C C . ILE A 1 260 ? 73.444 46.489 -51.776 1.00 19.08 260 ILE A C 1
ATOM 1960 O O . ILE A 1 260 ? 74.075 45.908 -50.835 1.00 19.05 260 ILE A O 1
ATOM 1965 N N . ASN A 1 261 ? 74.066 46.944 -52.875 1.00 19.43 261 ASN A N 1
ATOM 1966 C CA . ASN A 1 261 ? 75.537 46.789 -52.916 1.00 19.95 261 ASN A CA 1
ATOM 1967 C C . ASN A 1 261 ? 76.193 47.516 -51.746 1.00 18.43 261 ASN A C 1
ATOM 1968 O O . ASN A 1 261 ? 77.107 46.993 -51.122 1.00 21.44 261 ASN A O 1
ATOM 1973 N N . ARG A 1 262 ? 75.829 48.741 -51.520 1.00 19.31 262 ARG A N 1
ATOM 1974 C CA . ARG A 1 262 ? 76.408 49.549 -50.459 1.00 20.35 262 ARG A CA 1
ATOM 1975 C C . ARG A 1 262 ? 76.174 48.967 -49.062 1.00 20.52 262 ARG A C 1
ATOM 1976 O O . ARG A 1 262 ? 77.100 48.817 -48.276 1.00 20.42 262 ARG A O 1
ATOM 1984 N N . SER A 1 263 ? 74.933 48.508 -48.785 1.00 19.45 263 SER A N 1
ATOM 1985 C CA . SER A 1 263 ? 74.577 48.013 -47.456 1.00 19.77 263 SER A CA 1
ATOM 1986 C C . SER A 1 263 ? 75.314 46.708 -47.167 1.00 17.69 263 SER A C 1
ATOM 1987 O O . SER A 1 263 ? 75.801 46.526 -46.050 1.00 17.34 263 SER A O 1
ATOM 1990 N N . LEU A 1 264 ? 75.432 45.780 -48.138 1.00 19.21 264 LEU A N 1
ATOM 1991 C CA . LEU A 1 264 ? 76.073 44.540 -47.918 1.00 19.72 264 LEU A CA 1
ATOM 1992 C C . LEU A 1 264 ? 77.608 44.696 -47.755 1.00 20.64 264 LEU A C 1
ATOM 1993 O O . LEU A 1 264 ? 78.226 43.980 -46.947 1.00 19.74 264 LEU A O 1
ATOM 1998 N N . LEU A 1 265 ? 78.194 45.592 -48.536 1.00 21.20 265 LEU A N 1
ATOM 1999 C CA . LEU A 1 265 ? 79.607 45.901 -48.316 1.00 21.75 265 LEU A CA 1
ATOM 2000 C C . LEU A 1 265 ? 79.828 46.534 -46.931 1.00 20.62 265 LEU A C 1
ATOM 2001 O O . LEU A 1 265 ? 80.767 46.192 -46.240 1.00 21.43 265 LEU A O 1
ATOM 2006 N N . ALA A 1 266 ? 79.034 47.538 -46.574 1.00 18.88 266 ALA A N 1
ATOM 2007 C CA . ALA A 1 266 ? 79.042 48.173 -45.250 1.00 19.85 266 ALA A CA 1
ATOM 2008 C C . ALA A 1 266 ? 78.950 47.192 -44.119 1.00 22.55 266 ALA A C 1
ATOM 2009 O O . ALA A 1 266 ? 79.761 47.218 -43.163 1.00 22.47 266 ALA A O 1
ATOM 2011 N N . LEU A 1 267 ? 78.083 46.175 -44.281 1.00 23.21 267 LEU A N 1
ATOM 2012 C CA . LEU A 1 267 ? 77.959 45.162 -43.267 1.00 22.56 267 LEU A CA 1
ATOM 2013 C C . LEU A 1 267 ? 79.209 44.344 -43.104 1.00 23.20 267 LEU A C 1
ATOM 2014 O O . LEU A 1 267 ? 79.605 44.055 -41.975 1.00 23.83 267 LEU A O 1
ATOM 2019 N N . LYS A 1 268 ? 79.820 43.934 -44.219 1.00 23.93 268 LYS A N 1
ATOM 2020 C CA . LYS A 1 268 ? 81.077 43.219 -44.199 1.00 24.93 268 LYS A CA 1
ATOM 2021 C C . LYS A 1 268 ? 82.184 44.060 -43.471 1.00 26.16 268 LYS A C 1
ATOM 2022 O O . LYS A 1 268 ? 82.928 43.484 -42.637 1.00 25.39 268 LYS A O 1
ATOM 2028 N N . GLU A 1 269 ? 82.306 45.341 -43.812 1.00 26.34 269 GLU A N 1
ATOM 2029 C CA . GLU A 1 269 ? 83.304 46.212 -43.166 1.00 30.02 269 GLU A CA 1
ATOM 2030 C C . GLU A 1 269 ? 83.117 46.337 -41.644 1.00 31.02 269 GLU A C 1
ATOM 2031 O O . GLU A 1 269 ? 84.086 46.287 -40.859 1.00 29.69 269 GLU A O 1
ATOM 2037 N N . CYS A 1 270 ? 81.879 46.526 -41.230 1.00 30.07 270 CYS A N 1
ATOM 2038 C CA . CYS A 1 270 ? 81.530 46.595 -39.807 1.00 30.95 270 CYS A CA 1
ATOM 2039 C C . CYS A 1 270 ? 81.768 45.325 -39.019 1.00 32.06 270 CYS A C 1
ATOM 2040 O O . CYS A 1 270 ? 82.171 45.387 -37.820 1.00 33.43 270 CYS A O 1
ATOM 2043 N N . ILE A 1 271 ? 81.511 44.170 -39.622 1.00 32.08 271 ILE A N 1
ATOM 2044 C CA . ILE A 1 271 ? 81.795 42.902 -38.980 1.00 33.46 271 ILE A CA 1
ATOM 2045 C C . ILE A 1 271 ? 83.308 42.697 -38.895 1.00 36.29 271 ILE A C 1
ATOM 2046 O O . ILE A 1 271 ? 83.829 42.249 -37.857 1.00 35.63 271 ILE A O 1
ATOM 2051 N N . ARG A 1 272 ? 84.009 43.049 -39.960 1.00 37.44 272 ARG A N 1
ATOM 2052 C CA . ARG A 1 272 ? 85.460 42.936 -39.985 1.00 40.66 272 ARG A CA 1
ATOM 2053 C C . ARG A 1 272 ? 86.158 43.846 -38.957 1.00 42.96 272 ARG A C 1
ATOM 2054 O O . ARG A 1 272 ? 87.146 43.437 -38.336 1.00 42.34 272 ARG A O 1
ATOM 2062 N N . ALA A 1 273 ? 85.661 45.069 -38.823 1.00 45.81 273 ALA A N 1
ATOM 2063 C CA . ALA A 1 273 ? 86.143 46.018 -37.808 1.00 49.39 273 ALA A CA 1
ATOM 2064 C C . ALA A 1 273 ? 85.923 45.451 -36.401 1.00 53.09 273 ALA A C 1
ATOM 2065 O O . ALA A 1 273 ? 86.852 45.360 -35.600 1.00 54.49 273 ALA A O 1
ATOM 2067 N N . MET A 1 274 ? 84.692 45.059 -36.126 1.00 56.86 274 MET A N 1
ATOM 2068 C CA . MET A 1 274 ? 84.309 44.413 -34.880 1.00 60.15 274 MET A CA 1
ATOM 2069 C C . MET A 1 274 ? 85.316 43.291 -34.523 1.00 62.83 274 MET A C 1
ATOM 2070 O O . MET A 1 274 ? 85.814 43.231 -33.397 1.00 63.59 274 MET A O 1
ATOM 2075 N N . ASP A 1 275 ? 85.680 42.469 -35.508 1.00 65.44 275 ASP A N 1
ATOM 2076 C CA . ASP A 1 275 ? 86.456 41.250 -35.283 1.00 67.39 275 ASP A CA 1
ATOM 2077 C C . ASP A 1 275 ? 87.968 41.515 -35.202 1.00 68.75 275 ASP A C 1
ATOM 2078 O O . ASP A 1 275 ? 88.759 40.580 -35.279 1.00 69.24 275 ASP A O 1
ATOM 2083 N N . SER A 1 276 ? 88.389 42.766 -35.088 1.00 70.34 276 SER A N 1
ATOM 2084 C CA . SER A 1 276 ? 89.815 43.077 -35.163 1.00 71.58 276 SER A CA 1
ATOM 2085 C C . SER A 1 276 ? 90.108 44.552 -34.941 1.00 72.29 276 SER A C 1
ATOM 2086 O O . SER A 1 276 ? 90.460 44.928 -33.820 1.00 72.63 276 SER A O 1
ATOM 2089 N N . ASP A 1 277 ? 89.944 45.363 -36.007 1.00 72.80 277 ASP A N 1
ATOM 2090 C CA . ASP A 1 277 ? 90.382 46.793 -36.064 1.00 73.11 277 ASP A CA 1
ATOM 2091 C C . ASP A 1 277 ? 89.380 47.731 -35.342 1.00 72.43 277 ASP A C 1
ATOM 2092 O O . ASP A 1 277 ? 88.895 48.736 -35.900 1.00 72.65 277 ASP A O 1
ATOM 2097 N N . LYS A 1 278 ? 89.156 47.425 -34.061 1.00 71.32 278 LYS A N 1
ATOM 2098 C CA . LYS A 1 278 ? 87.827 47.530 -33.443 1.00 70.48 278 LYS A CA 1
ATOM 2099 C C . LYS A 1 278 ? 87.494 48.855 -32.770 1.00 69.12 278 LYS A C 1
ATOM 2100 O O . LYS A 1 278 ? 86.359 49.057 -32.318 1.00 69.23 278 LYS A O 1
ATOM 2106 N N . ASN A 1 279 ? 88.460 49.763 -32.709 1.00 67.62 279 ASN A N 1
ATOM 2107 C CA . ASN A 1 279 ? 88.230 51.049 -32.044 1.00 66.08 279 ASN A CA 1
ATOM 2108 C C . ASN A 1 279 ? 87.053 51.822 -32.687 1.00 63.08 279 ASN A C 1
ATOM 2109 O O . ASN A 1 279 ? 86.158 52.311 -31.991 1.00 63.02 279 ASN A O 1
ATOM 2114 N N . HIS A 1 280 ? 87.083 51.903 -34.019 1.00 59.25 280 HIS A N 1
ATOM 2115 C CA . HIS A 1 280 ? 86.160 52.700 -34.815 1.00 56.46 280 HIS A CA 1
ATOM 2116 C C . HIS A 1 280 ? 85.384 51.714 -35.716 1.00 51.58 280 HIS A C 1
ATOM 2117 O O . HIS A 1 280 ? 85.980 51.005 -36.532 1.00 51.00 280 HIS A O 1
ATOM 2124 N N . ILE A 1 281 ? 84.072 51.632 -35.533 1.00 45.29 281 ILE A N 1
ATOM 2125 C CA . ILE A 1 281 ? 83.237 50.807 -36.429 1.00 39.89 281 ILE A CA 1
ATOM 2126 C C . ILE A 1 281 ? 82.648 51.731 -37.438 1.00 35.76 281 ILE A C 1
ATOM 2127 O O . ILE A 1 281 ? 82.041 52.749 -37.052 1.00 34.10 281 ILE A O 1
ATOM 2132 N N . PRO A 1 282 ? 82.793 51.415 -38.734 1.00 32.09 282 PRO A N 1
ATOM 2133 C CA . PRO A 1 282 ? 82.285 52.302 -39.764 1.00 31.51 282 PRO A CA 1
ATOM 2134 C C . PRO A 1 282 ? 80.764 52.182 -40.011 1.00 29.86 282 PRO A C 1
ATOM 2135 O O . PRO A 1 282 ? 80.342 52.165 -41.158 1.00 26.21 282 PRO A O 1
ATOM 2139 N N . PHE A 1 283 ? 79.977 52.160 -38.930 1.00 28.40 283 PHE A N 1
ATOM 2140 C CA . PHE A 1 283 ? 78.517 52.000 -39.036 1.00 29.37 283 PHE A CA 1
ATOM 2141 C C . PHE A 1 283 ? 77.769 53.023 -39.845 1.00 29.62 283 PHE A C 1
ATOM 2142 O O . PHE A 1 283 ? 76.646 52.747 -40.361 1.00 30.09 283 PHE A O 1
ATOM 2150 N N . ARG A 1 284 ? 78.374 54.212 -40.028 1.00 28.90 284 ARG A N 1
ATOM 2151 C CA . ARG A 1 284 ? 77.782 55.253 -40.864 1.00 27.95 284 ARG A CA 1
ATOM 2152 C C . ARG A 1 284 ? 77.958 54.977 -42.393 1.00 25.84 284 ARG A C 1
ATOM 2153 O O . ARG A 1 284 ? 77.501 55.717 -43.205 1.00 25.05 284 ARG A O 1
ATOM 2161 N N . ASP A 1 285 ? 78.593 53.884 -42.745 1.00 24.20 285 ASP A N 1
ATOM 2162 C CA . ASP A 1 285 ? 78.758 53.507 -44.146 1.00 25.46 285 ASP A CA 1
ATOM 2163 C C . ASP A 1 285 ? 77.401 53.201 -44.880 1.00 26.37 285 ASP A C 1
ATOM 2164 O O . ASP A 1 285 ? 77.334 53.219 -46.119 1.00 25.82 285 ASP A O 1
ATOM 2169 N N . SER A 1 286 ? 76.342 52.847 -44.114 1.00 24.07 286 SER A N 1
ATOM 2170 C CA . SER A 1 286 ? 75.020 52.517 -44.714 1.00 23.94 286 SER A CA 1
ATOM 2171 C C . SER A 1 286 ? 73.922 52.675 -43.686 1.00 22.88 286 SER A C 1
ATOM 2172 O O . SER A 1 286 ? 74.189 52.588 -42.468 1.00 22.56 286 SER A O 1
ATOM 2175 N N . GLU A 1 287 ? 72.702 52.934 -44.155 1.00 23.20 287 GLU A N 1
ATOM 2176 C CA . GLU A 1 287 ? 71.585 53.001 -43.230 1.00 23.56 287 GLU A CA 1
ATOM 2177 C C . GLU A 1 287 ? 71.403 51.690 -42.472 1.00 23.32 287 GLU A C 1
ATOM 2178 O O . GLU A 1 287 ? 71.111 51.727 -41.266 1.00 23.21 287 GLU A O 1
ATOM 2184 N N . LEU A 1 288 ? 71.565 50.554 -43.153 1.00 22.75 288 LEU A N 1
ATOM 2185 C CA . LEU A 1 288 ? 71.498 49.242 -42.506 1.00 22.46 288 LEU A CA 1
ATOM 2186 C C . LEU A 1 288 ? 72.466 49.111 -41.284 1.00 24.07 288 LEU A C 1
ATOM 2187 O O . LEU A 1 288 ? 72.100 48.659 -40.186 1.00 23.94 288 LEU A O 1
ATOM 2192 N N . THR A 1 289 ? 73.751 49.448 -41.482 1.00 23.08 289 THR A N 1
ATOM 2193 C CA . THR A 1 289 ? 74.684 49.381 -40.405 1.00 22.20 289 THR A CA 1
ATOM 2194 C C . THR A 1 289 ? 74.469 50.445 -39.326 1.00 21.90 289 THR A C 1
ATOM 2195 O O . THR A 1 289 ? 74.760 50.164 -38.152 1.00 23.76 289 THR A O 1
ATOM 2199 N N . LYS A 1 290 ? 73.891 51.580 -39.679 1.00 23.41 290 LYS A N 1
ATOM 2200 C CA . LYS A 1 290 ? 73.652 52.664 -38.767 1.00 26.39 290 LYS A CA 1
ATOM 2201 C C . LYS A 1 290 ? 72.541 52.249 -37.763 1.00 26.93 290 LYS A C 1
ATOM 2202 O O . LYS A 1 290 ? 72.726 52.361 -36.552 1.00 25.73 290 LYS A O 1
ATOM 2208 N N . VAL A 1 29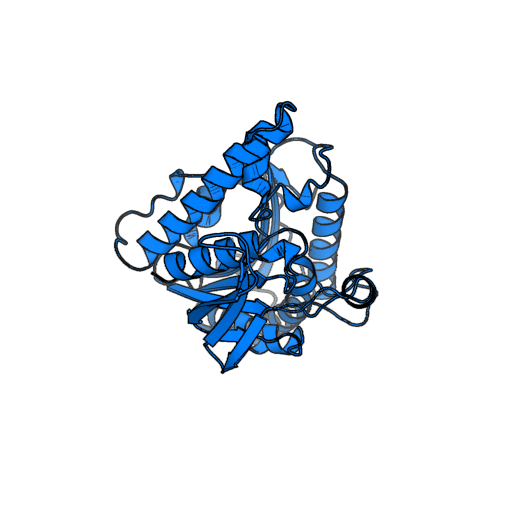1 ? 71.416 51.752 -38.287 1.00 27.09 291 VAL A N 1
ATOM 2209 C CA . VAL A 1 291 ? 70.362 51.238 -37.397 1.00 27.85 291 VAL A CA 1
ATOM 2210 C C . VAL A 1 291 ? 70.807 50.061 -36.535 1.00 26.97 291 VAL A C 1
ATOM 2211 O O . VAL A 1 291 ? 70.360 49.895 -35.413 1.00 28.35 291 VAL A O 1
ATOM 2215 N N . LEU A 1 292 ? 71.721 49.249 -37.021 1.00 25.06 292 LEU A N 1
ATOM 2216 C CA . LEU A 1 292 ? 72.235 48.153 -36.299 1.00 24.86 292 LEU A CA 1
ATOM 2217 C C . LEU A 1 292 ? 73.536 48.412 -35.505 1.00 26.62 292 LEU A C 1
ATOM 2218 O O . LEU A 1 292 ? 74.197 47.457 -35.135 1.00 25.31 292 LEU A O 1
ATOM 2223 N N . ARG A 1 293 ? 73.933 49.672 -35.327 1.00 29.38 293 ARG A N 1
ATOM 2224 C CA . ARG A 1 293 ? 75.270 49.959 -34.743 1.00 32.35 293 ARG A CA 1
ATOM 2225 C C . ARG A 1 293 ? 75.564 49.223 -33.419 1.00 33.11 293 ARG A C 1
ATOM 2226 O O . ARG A 1 293 ? 76.661 48.712 -33.242 1.00 33.01 293 ARG A O 1
ATOM 2234 N N . ASP A 1 294 ? 74.554 49.063 -32.564 1.00 35.09 294 ASP A N 1
ATOM 2235 C CA . ASP A 1 294 ? 74.759 48.361 -31.277 1.00 37.23 294 ASP A CA 1
ATOM 2236 C C . ASP A 1 294 ? 75.240 46.955 -31.389 1.00 38.12 294 ASP A C 1
ATOM 2237 O O . ASP A 1 294 ? 75.741 46.420 -30.416 1.00 38.39 294 ASP A O 1
ATOM 2242 N N . ILE A 1 295 ? 75.059 46.279 -32.529 1.00 38.82 295 ILE A N 1
ATOM 2243 C CA . ILE A 1 295 ? 75.552 44.913 -32.612 1.00 39.48 295 ILE A CA 1
ATOM 2244 C C . ILE A 1 295 ? 77.035 44.788 -32.846 1.00 40.83 295 ILE A C 1
ATOM 2245 O O . ILE A 1 295 ? 77.561 43.699 -32.722 1.00 41.43 295 ILE A O 1
ATOM 2250 N N . PHE A 1 296 ? 77.710 45.868 -33.225 1.00 41.42 296 PHE A N 1
ATOM 2251 C CA . PHE A 1 296 ? 79.123 45.768 -33.635 1.00 42.11 296 PHE A CA 1
ATOM 2252 C C . PHE A 1 296 ? 80.161 45.997 -32.492 1.00 44.68 296 PHE A C 1
ATOM 2253 O O . PHE A 1 296 ? 81.368 46.094 -32.744 1.00 44.07 296 PHE A O 1
ATOM 2261 N N . VAL A 1 297 ? 79.688 45.983 -31.252 1.00 47.20 297 VAL A N 1
ATOM 2262 C CA . VAL A 1 297 ? 80.507 46.393 -30.091 1.00 49.59 297 VAL A CA 1
ATOM 2263 C C . VAL A 1 297 ? 81.246 45.310 -29.242 1.00 50.70 297 VAL A C 1
ATOM 2264 O O . VAL A 1 297 ? 81.328 45.468 -27.993 1.00 52.45 297 VAL A O 1
ATOM 2268 N N . GLY A 1 298 ? 81.786 44.245 -29.854 1.00 50.75 298 GLY A N 1
ATOM 2269 C CA . GLY A 1 298 ? 82.712 43.332 -29.144 1.00 49.59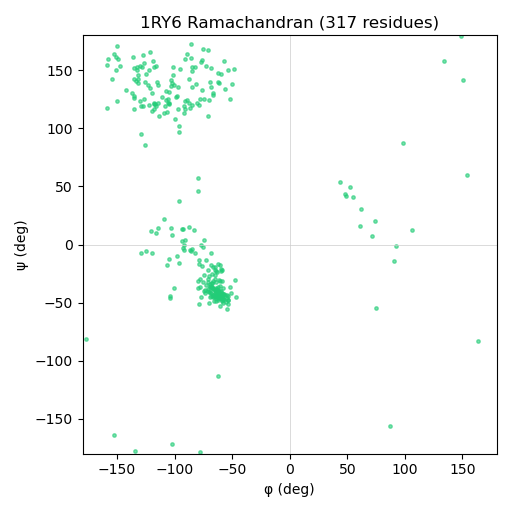 298 GLY A CA 1
ATOM 2270 C C . GLY A 1 298 ? 82.119 42.338 -28.122 1.00 48.48 298 GLY A C 1
ATOM 2271 O O . GLY A 1 298 ? 82.361 41.112 -28.220 1.00 50.41 298 GLY A O 1
ATOM 2272 N N . LYS A 1 299 ? 81.364 42.843 -27.144 1.00 45.93 299 LYS A N 1
ATOM 2273 C CA . LYS A 1 299 ? 80.568 42.007 -26.202 1.00 44.56 299 LYS A CA 1
ATOM 2274 C C . LYS A 1 299 ? 79.221 41.378 -26.757 1.00 41.81 299 LYS A C 1
ATOM 2275 O O . LYS A 1 299 ? 78.637 40.480 -26.155 1.00 41.59 299 LYS A O 1
ATOM 2281 N N . SER A 1 300 ? 78.719 41.927 -27.850 1.00 37.39 300 SER A N 1
ATOM 2282 C CA . SER A 1 300 ? 77.599 41.363 -28.604 1.00 33.79 300 SER A CA 1
ATOM 2283 C C . SER A 1 300 ? 77.833 39.967 -29.064 1.00 31.67 300 SER A C 1
ATOM 2284 O O . SER A 1 300 ? 78.971 39.560 -29.220 1.00 31.38 300 SER A O 1
ATOM 2287 N N . LYS A 1 301 ? 76.759 39.222 -29.339 1.00 28.02 301 LYS A N 1
ATOM 2288 C CA . LYS A 1 301 ? 76.865 37.844 -29.802 1.00 28.01 301 LYS A CA 1
ATOM 2289 C C . LYS A 1 301 ? 75.981 37.726 -31.068 1.00 27.33 301 LYS A C 1
ATOM 2290 O O . LYS A 1 301 ? 74.766 38.005 -30.982 1.00 24.79 301 LYS A O 1
ATOM 2296 N N . SER A 1 302 ? 76.593 37.387 -32.196 1.00 25.95 302 SER A N 1
ATOM 2297 C CA . SER A 1 302 ? 75.885 37.374 -33.495 1.00 25.75 302 SER A CA 1
ATOM 2298 C C . SER A 1 302 ? 76.156 36.097 -34.270 1.00 24.44 302 SER A C 1
ATOM 2299 O O . SER A 1 302 ? 77.158 35.390 -34.082 1.00 23.62 302 SER A O 1
ATOM 2302 N N . ILE A 1 303 ? 75.200 35.746 -35.111 1.00 22.05 303 ILE A N 1
ATOM 2303 C CA . ILE A 1 303 ? 75.338 34.683 -36.032 1.00 22.62 303 ILE A CA 1
ATOM 2304 C C . ILE A 1 303 ? 74.811 35.099 -37.382 1.00 20.85 303 ILE A C 1
ATOM 2305 O O . ILE A 1 303 ? 73.825 35.876 -37.458 1.00 21.21 303 ILE A O 1
ATOM 2310 N N . MET A 1 304 ? 75.502 34.644 -38.425 1.00 19.73 304 MET A N 1
ATOM 2311 C CA . MET A 1 304 ? 75.034 34.773 -39.803 1.00 19.68 304 MET A CA 1
ATOM 2312 C C . MET A 1 304 ? 74.824 33.411 -40.400 1.00 18.96 304 MET A C 1
ATOM 2313 O O . MET A 1 304 ? 75.724 32.506 -40.400 1.00 20.07 304 MET A O 1
ATOM 2318 N N . ILE A 1 305 ? 73.583 33.177 -40.827 1.00 18.65 305 ILE A N 1
ATOM 2319 C CA . ILE A 1 305 ? 73.271 31.988 -41.549 1.00 17.98 305 ILE A CA 1
ATOM 2320 C C . ILE A 1 305 ? 73.311 32.340 -43.035 1.00 18.15 305 ILE A C 1
ATOM 2321 O O . ILE A 1 305 ? 72.484 33.104 -43.556 1.00 17.14 305 ILE A O 1
ATOM 2326 N N . ALA A 1 306 ? 74.234 31.704 -43.740 1.00 17.87 306 ALA A N 1
ATOM 2327 C CA . ALA A 1 306 ? 74.394 31.877 -45.170 1.00 18.35 306 ALA A CA 1
ATOM 2328 C C . ALA A 1 306 ? 73.716 30.724 -45.846 1.00 19.04 306 ALA A C 1
ATOM 2329 O O . ALA A 1 306 ? 74.188 29.557 -45.832 1.00 19.87 306 ALA A O 1
ATOM 2331 N N . ASN A 1 307 ? 72.589 31.027 -46.462 1.00 18.12 307 ASN A N 1
ATOM 2332 C CA . ASN A 1 307 ? 71.816 30.060 -47.249 1.00 15.77 307 ASN A CA 1
ATOM 2333 C C . ASN A 1 307 ? 72.269 29.919 -48.675 1.00 15.65 307 ASN A C 1
ATOM 2334 O O . ASN A 1 307 ? 72.589 30.893 -49.303 1.00 17.83 307 ASN A O 1
ATOM 2339 N N . ILE A 1 308 ? 72.364 28.660 -49.162 1.00 17.96 308 ILE A N 1
ATOM 2340 C CA . ILE A 1 308 ? 72.777 28.395 -50.526 1.00 18.63 308 ILE A CA 1
ATOM 2341 C C . ILE A 1 308 ? 71.875 27.376 -51.219 1.00 17.74 308 ILE A C 1
ATOM 2342 O O . ILE A 1 308 ? 71.440 26.344 -50.652 1.00 18.29 308 ILE A O 1
ATOM 2347 N N . SER A 1 309 ? 71.631 27.674 -52.484 1.00 18.25 309 SER A N 1
ATOM 2348 C CA . SER A 1 309 ? 70.896 26.822 -53.410 1.00 20.16 309 SER A CA 1
ATOM 2349 C C . SER A 1 309 ? 71.915 25.846 -54.068 1.00 21.84 309 SER A C 1
ATOM 2350 O O . SER A 1 309 ? 73.025 26.192 -54.278 1.00 23.11 309 SER A O 1
ATOM 2353 N N . PRO A 1 310 ? 71.525 24.607 -54.304 1.00 23.68 310 PRO A N 1
ATOM 2354 C CA . PRO A 1 310 ? 72.455 23.568 -54.731 1.00 25.55 310 PRO A CA 1
ATOM 2355 C C . PRO A 1 310 ? 72.655 23.324 -56.250 1.00 27.46 310 PRO A C 1
ATOM 2356 O O . PRO A 1 310 ? 73.494 22.476 -56.604 1.00 30.07 310 PRO A O 1
ATOM 2360 N N . THR A 1 311 ? 71.972 24.048 -57.109 1.00 28.52 311 THR A N 1
ATOM 2361 C CA . THR A 1 311 ? 71.975 23.742 -58.529 1.00 29.92 311 THR A CA 1
ATOM 2362 C C . THR A 1 311 ? 73.109 24.350 -59.302 1.00 29.71 311 THR A C 1
ATOM 2363 O O . THR A 1 311 ? 73.683 25.338 -58.896 1.00 26.08 311 THR A O 1
ATOM 2367 N N . ILE A 1 312 ? 73.398 23.791 -60.496 1.00 31.47 312 ILE A N 1
ATOM 2368 C CA . ILE A 1 312 ? 74.321 24.435 -61.426 1.00 32.41 312 ILE A CA 1
ATOM 2369 C C . ILE A 1 312 ? 73.989 25.891 -61.789 1.00 30.51 312 ILE A C 1
ATOM 2370 O O . ILE A 1 312 ? 74.878 26.740 -61.807 1.00 30.89 312 ILE A O 1
ATOM 2375 N N . SER A 1 313 ? 72.728 26.207 -62.052 1.00 31.01 313 SER A N 1
ATOM 2376 C CA . SER A 1 313 ? 72.360 27.573 -62.450 1.00 30.86 313 SER A CA 1
ATOM 2377 C C . SER A 1 313 ? 72.658 28.591 -61.339 1.00 29.81 313 SER A C 1
ATOM 2378 O O . SER A 1 313 ? 72.864 29.768 -61.608 1.00 30.31 313 SER A O 1
ATOM 2381 N N . CYS A 1 314 ? 72.717 28.130 -60.090 1.00 27.03 314 CYS A N 1
ATOM 2382 C CA . CYS A 1 314 ? 73.041 29.038 -58.950 1.00 25.78 314 CYS A CA 1
ATOM 2383 C C . CYS A 1 314 ? 74.523 29.068 -58.587 1.00 26.27 314 CYS A C 1
ATOM 2384 O O . CYS A 1 314 ? 74.917 29.744 -57.647 1.00 24.58 314 CYS A O 1
ATOM 2387 N N . CYS A 1 315 ? 75.374 28.349 -59.338 1.00 26.58 315 CYS A N 1
ATOM 2388 C CA . CYS A 1 315 ? 76.776 28.206 -58.937 1.00 26.29 315 CYS A CA 1
ATOM 2389 C C . CYS A 1 315 ? 77.505 29.543 -58.710 1.00 26.35 315 CYS A C 1
ATOM 2390 O O . CYS A 1 315 ? 78.197 29.717 -57.686 1.00 27.13 315 CYS A O 1
ATOM 2393 N N . GLU A 1 316 ? 77.359 30.510 -59.621 1.00 25.21 316 GLU A N 1
ATOM 2394 C CA . GLU A 1 316 ? 78.078 31.804 -59.484 1.00 25.23 316 GLU A CA 1
ATOM 2395 C C . GLU A 1 316 ? 77.662 32.528 -58.191 1.00 24.75 316 GLU A C 1
ATOM 2396 O O . GLU A 1 316 ? 78.502 33.087 -57.458 1.00 23.36 316 GLU A O 1
ATOM 2402 N N . GLN A 1 317 ? 76.356 32.558 -57.919 1.00 22.22 317 GLN A N 1
ATOM 2403 C CA . GLN A 1 317 ? 75.876 33.189 -56.697 1.00 22.20 317 GLN A CA 1
ATOM 2404 C C . GLN A 1 317 ? 76.245 32.428 -55.405 1.00 21.43 317 GLN A C 1
ATOM 2405 O O . GLN A 1 317 ? 76.508 33.047 -54.360 1.00 22.81 317 GLN A O 1
ATOM 2411 N N . THR A 1 318 ? 76.282 31.098 -55.479 1.00 21.17 318 THR A N 1
ATOM 2412 C CA . THR A 1 318 ? 76.691 30.267 -54.349 1.00 21.63 318 THR A CA 1
ATOM 2413 C C . THR A 1 318 ? 78.146 30.471 -53.991 1.00 22.14 318 THR A C 1
ATOM 2414 O O . THR A 1 318 ? 78.499 30.669 -52.830 1.00 20.26 318 THR A O 1
ATOM 2418 N N . LEU A 1 319 ? 78.981 30.493 -55.026 1.00 23.34 319 LEU A N 1
ATOM 2419 C CA . LEU A 1 319 ? 80.349 30.968 -54.834 1.00 23.00 319 LEU A CA 1
ATOM 2420 C C . LEU A 1 319 ? 80.464 32.381 -54.287 1.00 22.50 319 LEU A C 1
ATOM 2421 O O . LEU A 1 319 ? 81.233 32.577 -53.383 1.00 23.48 319 LEU A O 1
ATOM 2426 N N . ASN A 1 320 ? 79.692 33.360 -54.757 1.00 22.72 320 ASN A N 1
ATOM 2427 C CA . ASN A 1 320 ? 79.744 34.698 -54.193 1.00 22.24 320 ASN A CA 1
ATOM 2428 C C . ASN A 1 320 ? 79.385 34.682 -52.652 1.00 21.73 320 ASN A C 1
ATOM 2429 O O . ASN A 1 320 ? 79.952 35.406 -51.836 1.00 22.05 320 ASN A O 1
ATOM 2434 N N . THR A 1 321 ? 78.335 33.938 -52.320 1.00 19.88 321 THR A N 1
ATOM 2435 C CA . THR A 1 321 ? 77.877 33.840 -50.945 1.00 18.83 321 THR A CA 1
ATOM 2436 C C . THR A 1 321 ? 78.943 33.234 -50.028 1.00 21.10 321 THR A C 1
ATOM 2437 O O . THR A 1 321 ? 79.183 33.729 -48.937 1.00 22.19 321 THR A O 1
ATOM 2441 N N . LEU A 1 322 ? 79.578 32.175 -50.510 1.00 22.62 322 LEU A N 1
ATOM 2442 C CA . LEU A 1 322 ? 80.595 31.489 -49.709 1.00 25.40 322 LEU A CA 1
ATOM 2443 C C . LEU A 1 322 ? 81.887 32.288 -49.583 1.00 25.95 322 LEU A C 1
ATOM 2444 O O . LEU A 1 322 ? 82.536 32.273 -48.533 1.00 26.82 322 LEU A O 1
ATOM 2449 N N . ARG A 1 323 ? 82.241 33.012 -50.635 1.00 26.34 323 ARG A N 1
ATOM 2450 C CA . ARG A 1 323 ? 83.342 33.948 -50.556 1.00 26.62 323 ARG A CA 1
ATOM 2451 C C . ARG A 1 323 ? 83.068 35.079 -49.576 1.00 27.17 323 ARG A C 1
ATOM 2452 O O . ARG A 1 323 ? 83.931 35.428 -48.771 1.00 26.34 323 ARG A O 1
ATOM 2460 N N . TYR A 1 324 ? 81.874 35.688 -49.635 1.00 25.27 324 TYR A N 1
ATOM 2461 C CA . TYR A 1 324 ? 81.490 36.702 -48.689 1.00 24.96 324 TYR A CA 1
ATOM 2462 C C . TYR A 1 324 ? 81.528 36.180 -47.219 1.00 26.45 324 TYR A C 1
ATOM 2463 O O . TYR A 1 324 ? 81.944 36.905 -46.313 1.00 25.97 324 TYR A O 1
ATOM 2472 N N . SER A 1 325 ? 81.123 34.918 -47.022 1.00 27.77 325 SER A N 1
ATOM 2473 C CA . SER A 1 325 ? 80.995 34.311 -45.706 1.00 30.58 325 SER A CA 1
ATOM 2474 C C . SER A 1 325 ? 82.373 34.067 -45.126 1.00 33.63 325 SER A C 1
ATOM 2475 O O . SER A 1 325 ? 82.550 34.184 -43.925 1.00 33.32 325 SER A O 1
ATOM 2478 N N . SER A 1 326 ? 83.331 33.775 -46.007 1.00 36.54 326 SER A N 1
ATOM 2479 C CA . SER A 1 326 ? 84.753 33.634 -45.649 1.00 39.08 326 SER A CA 1
ATOM 2480 C C . SER A 1 326 ? 85.417 34.967 -45.193 1.00 41.48 326 SER A C 1
ATOM 2481 O O . SER A 1 326 ? 86.189 34.996 -44.234 1.00 42.76 326 SER A O 1
ATOM 2484 N N . ARG A 1 327 ? 85.056 36.070 -45.817 1.00 43.86 327 ARG A N 1
ATOM 2485 C CA . ARG A 1 327 ? 85.612 37.381 -45.528 1.00 45.99 327 ARG A CA 1
ATOM 2486 C C . ARG A 1 327 ? 85.049 38.026 -44.269 1.00 47.67 327 ARG A C 1
ATOM 2487 O O . ARG A 1 327 ? 85.714 38.865 -43.630 1.00 46.70 327 ARG A O 1
ATOM 2495 N N . VAL A 1 328 ? 83.802 37.714 -43.935 1.00 48.51 328 VAL A N 1
ATOM 2496 C CA . VAL A 1 328 ? 83.207 38.325 -42.750 1.00 51.58 328 VAL A CA 1
ATOM 2497 C C . VAL A 1 328 ? 83.685 37.594 -41.479 1.00 54.18 328 VAL A C 1
ATOM 2498 O O . VAL A 1 328 ? 83.798 38.207 -40.428 1.00 55.00 328 VAL A O 1
ATOM 2502 N N . LYS A 1 329 ? 83.947 36.289 -41.585 1.00 57.20 329 LYS A N 1
ATOM 2503 C CA . LYS A 1 329 ? 84.500 35.510 -40.477 1.00 59.48 329 LYS A CA 1
ATOM 2504 C C . LYS A 1 329 ? 85.873 36.110 -40.067 1.00 61.54 329 LYS A C 1
ATOM 2505 O O . LYS A 1 329 ? 86.318 35.905 -38.935 1.00 61.66 329 LYS A O 1
ATOM 2511 N N . ASN A 1 330 ? 86.534 36.832 -40.991 1.00 63.88 330 ASN A N 1
ATOM 2512 C CA . ASN A 1 330 ? 87.759 37.578 -40.680 1.00 65.78 330 ASN A CA 1
ATOM 2513 C C . ASN A 1 330 ? 87.498 38.874 -39.865 1.00 66.46 330 ASN A C 1
ATOM 2514 O O . ASN A 1 330 ? 88.396 39.657 -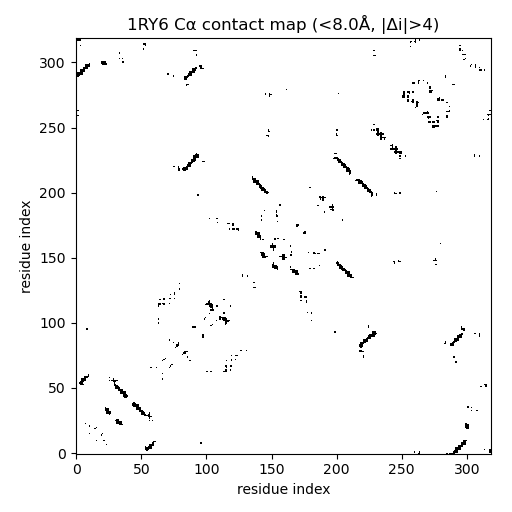39.500 1.00 67.12 330 ASN A O 1
#

Organism: Plasmodium falciparum (isolate 3D7) (NCBI:txid36329)